Protein AF-0000000068716084 (afdb_homodimer)

Solvent-accessible surface area (backbone atoms only — not comparable to full-atom values): 15703 Å² total; per-residue (Å²): 110,52,43,34,42,38,34,35,42,64,85,74,59,53,71,69,56,51,53,50,41,54,49,29,45,49,53,24,40,34,73,44,68,64,43,60,88,55,65,41,40,39,34,55,42,69,41,61,80,87,70,72,86,77,72,52,48,76,96,51,62,88,92,52,67,42,63,92,68,44,30,42,38,42,34,36,26,58,72,85,74,51,72,66,36,51,53,49,29,54,51,43,30,38,53,50,39,35,72,79,42,91,51,52,61,74,20,59,45,75,50,79,44,70,36,62,54,67,34,34,22,75,21,58,24,34,40,78,65,47,81,76,81,74,80,68,75,84,119,111,51,42,36,40,39,36,35,42,65,86,74,60,54,71,70,56,51,53,50,41,53,50,30,46,49,53,24,40,33,73,45,68,64,44,60,89,78,66,74,44,76,45,84,41,72,38,59,85,88,29,61,46,62,46,53,48,61,93,49,62,88,92,50,66,42,60,93,68,44,30,41,38,42,34,35,26,57,72,87,75,51,67,65,36,45,38,49,29,37,33,43,30,31,53,50,40,35,73,79,44,88,50,51,37,53,20,40,29,37,38,48,45,69,43,64,55,74,78,39,60,93,50,95,86,40,49,82,63,44,81,73,81,71,78,69,73,84,116

Structure (mmCIF, N/CA/C/O backbone):
data_AF-0000000068716084-model_v1
#
loop_
_entity.id
_entity.type
_entity.pdbx_description
1 polymer 'Tautomerase family protein'
#
loop_
_atom_site.group_PDB
_atom_site.id
_atom_site.type_symbol
_atom_site.label_atom_id
_atom_site.label_alt_id
_atom_site.label_comp_id
_atom_site.label_asym_id
_atom_site.label_entity_id
_atom_site.label_seq_id
_atom_site.pdbx_PDB_ins_code
_atom_site.Cartn_x
_atom_site.Cartn_y
_atom_site.Cartn_z
_atom_site.occupancy
_atom_site.B_iso_or_equiv
_atom_site.auth_seq_id
_atom_site.auth_comp_id
_atom_site.auth_asym_id
_atom_site.auth_atom_id
_atom_site.pdbx_PDB_model_num
ATOM 1 N N . MET A 1 1 ? -6.117 2.684 -10.008 1 85 1 MET A N 1
ATOM 2 C CA . MET A 1 1 ? -5.023 3.16 -9.172 1 85 1 MET A CA 1
ATOM 3 C C . MET A 1 1 ? -4.543 2.064 -8.227 1 85 1 MET A C 1
ATOM 5 O O . MET A 1 1 ? -4.695 2.176 -7.008 1 85 1 MET A O 1
ATOM 9 N N . PRO A 1 2 ? -4.102 1.026 -8.859 1 96.69 2 PRO A N 1
ATOM 10 C CA . PRO A 1 2 ? -3.688 -0.01 -7.91 1 96.69 2 PRO A CA 1
ATOM 11 C C . PRO A 1 2 ? -2.244 0.164 -7.441 1 96.69 2 PRO A C 1
ATOM 13 O O . PRO A 1 2 ? -1.381 0.569 -8.227 1 96.69 2 PRO A O 1
ATOM 16 N N . PHE A 1 3 ? -1.967 0.049 -6.219 1 98.19 3 PHE A N 1
ATOM 17 C CA . PHE A 1 3 ? -0.655 -0.196 -5.629 1 98.19 3 PHE A CA 1
ATOM 18 C C . PHE A 1 3 ? -0.512 -1.655 -5.215 1 98.19 3 PHE A C 1
ATOM 20 O O . PHE A 1 3 ? -1.279 -2.148 -4.383 1 98.19 3 PHE A O 1
ATOM 27 N N . VAL A 1 4 ? 0.501 -2.346 -5.777 1 98.69 4 VAL A N 1
ATOM 28 C CA . VAL A 1 4 ? 0.604 -3.789 -5.578 1 98.69 4 VAL A CA 1
ATOM 29 C C . VAL A 1 4 ? 1.84 -4.109 -4.742 1 98.69 4 VAL A C 1
ATOM 31 O O . VAL A 1 4 ? 2.949 -3.686 -5.074 1 98.69 4 VAL A O 1
ATOM 34 N N . LYS A 1 5 ? 1.658 -4.773 -3.68 1 98.5 5 LYS A N 1
ATOM 35 C CA . LYS A 1 5 ? 2.754 -5.383 -2.928 1 98.5 5 LYS A CA 1
ATOM 36 C C . LYS A 1 5 ? 2.807 -6.891 -3.156 1 98.5 5 LYS A C 1
ATOM 38 O O . LYS A 1 5 ? 1.797 -7.582 -3.008 1 98.5 5 LYS A O 1
ATOM 43 N N . ILE A 1 6 ? 3.949 -7.383 -3.545 1 97.88 6 ILE A N 1
ATOM 44 C CA . ILE A 1 6 ? 4.148 -8.797 -3.826 1 97.88 6 ILE A CA 1
ATOM 45 C C . ILE A 1 6 ? 5.145 -9.391 -2.828 1 97.88 6 ILE A C 1
ATOM 47 O O . ILE A 1 6 ? 6.328 -9.039 -2.844 1 97.88 6 ILE A O 1
ATOM 51 N N . TYR A 1 7 ? 4.66 -10.266 -1.993 1 97.19 7 TYR A N 1
ATOM 52 C CA . TYR A 1 7 ? 5.492 -10.977 -1.028 1 97.19 7 TYR A CA 1
ATOM 53 C C . TYR A 1 7 ? 5.895 -12.344 -1.56 1 97.19 7 TYR A C 1
ATOM 55 O O . TYR A 1 7 ? 5.043 -13.125 -1.984 1 97.19 7 TYR A O 1
ATOM 63 N N . TYR A 1 8 ? 7.184 -12.617 -1.535 1 95.12 8 TYR A N 1
ATOM 64 C CA . TYR A 1 8 ? 7.695 -13.852 -2.119 1 95.12 8 TYR A CA 1
ATOM 65 C C . TYR A 1 8 ? 8.852 -14.406 -1.299 1 95.12 8 TYR A C 1
ATOM 67 O O . TYR A 1 8 ? 9.523 -13.664 -0.579 1 95.12 8 TYR A O 1
ATOM 75 N N . SER A 1 9 ? 9.078 -15.695 -1.466 1 92.19 9 SER A N 1
ATOM 76 C CA . SER A 1 9 ? 10.18 -16.328 -0.745 1 92.19 9 SER A CA 1
ATOM 77 C C . SER A 1 9 ? 11.523 -15.992 -1.38 1 92.19 9 SER A C 1
ATOM 79 O O . SER A 1 9 ? 11.688 -16.109 -2.596 1 92.19 9 SER A O 1
ATOM 81 N N . GLU A 1 10 ? 12.547 -15.43 -0.638 1 88 10 GLU A N 1
ATOM 82 C CA . GLU A 1 10 ? 13.844 -14.945 -1.093 1 88 10 GLU A CA 1
ATOM 83 C C . GLU A 1 10 ? 14.578 -16 -1.909 1 88 10 GLU A C 1
ATOM 85 O O . GLU A 1 10 ? 15.328 -15.672 -2.83 1 88 10 GLU A O 1
ATOM 90 N N . ASN A 1 11 ? 14.328 -17.25 -1.795 1 80.12 11 ASN A N 1
ATOM 91 C CA . ASN A 1 11 ? 15.188 -18.25 -2.42 1 80.12 11 ASN A CA 1
ATOM 92 C C . ASN A 1 11 ? 14.422 -19.094 -3.439 1 80.12 11 ASN A C 1
ATOM 94 O O . ASN A 1 11 ? 14.992 -20 -4.059 1 80.12 11 ASN A O 1
ATOM 98 N N . THR A 1 12 ? 13.297 -18.656 -3.707 1 78.56 12 THR A N 1
ATOM 99 C CA . THR A 1 12 ? 12.523 -19.562 -4.547 1 78.56 12 THR A CA 1
ATOM 100 C C . THR A 1 12 ? 12.375 -19 -5.957 1 78.56 12 THR A C 1
ATOM 102 O O . THR A 1 12 ? 12.336 -19.75 -6.934 1 78.56 12 THR A O 1
ATOM 105 N N . LEU A 1 13 ? 12.375 -17.688 -6.09 1 82.88 13 LEU A N 1
ATOM 106 C CA . LEU A 1 13 ? 12.148 -17.094 -7.402 1 82.88 13 LEU A CA 1
ATOM 107 C C . LEU A 1 13 ? 13.352 -16.266 -7.836 1 82.88 13 LEU A C 1
ATOM 109 O O . LEU A 1 13 ? 13.945 -15.547 -7.023 1 82.88 13 LEU A O 1
ATOM 113 N N . ASN A 1 14 ? 13.711 -16.484 -9.125 1 86.69 14 ASN A N 1
ATOM 114 C CA . ASN A 1 14 ? 14.781 -15.641 -9.648 1 86.69 14 ASN A CA 1
ATOM 115 C C . ASN A 1 14 ? 14.25 -14.312 -10.172 1 86.69 14 ASN A C 1
ATOM 117 O O . ASN A 1 14 ? 13.039 -14.102 -10.219 1 86.69 14 ASN A O 1
ATOM 121 N N . GLU A 1 15 ? 15.164 -13.461 -10.602 1 89.31 15 GLU A N 1
ATOM 122 C CA . GLU A 1 15 ? 14.812 -12.102 -10.992 1 89.31 15 GLU A CA 1
ATOM 123 C C . GLU A 1 15 ? 13.891 -12.102 -12.211 1 89.31 15 GLU A C 1
ATOM 125 O O . GLU A 1 15 ? 12.953 -11.305 -12.289 1 89.31 15 GLU A O 1
ATOM 130 N N . GLU A 1 16 ? 14.203 -12.969 -13.164 1 90.38 16 GLU A N 1
ATOM 131 C CA . GLU A 1 16 ? 13.383 -13.047 -14.375 1 90.38 16 GLU A CA 1
ATOM 132 C C . GLU A 1 16 ? 11.953 -13.484 -14.047 1 90.38 16 GLU A C 1
ATOM 134 O O . GLU A 1 16 ? 10.992 -12.938 -14.586 1 90.38 16 GLU A O 1
ATOM 139 N N . GLU A 1 17 ? 11.844 -14.422 -13.18 1 90.25 17 GLU A N 1
ATOM 140 C CA . GLU A 1 17 ? 10.531 -14.914 -12.766 1 90.25 17 GLU A CA 1
ATOM 141 C C . GLU A 1 17 ? 9.734 -13.828 -12.039 1 90.25 17 GLU A C 1
ATOM 143 O O . GLU A 1 17 ? 8.531 -13.695 -12.242 1 90.25 17 GLU A O 1
ATOM 148 N N . LEU A 1 18 ? 10.414 -13.055 -11.219 1 92.12 18 LEU A N 1
ATOM 149 C CA . LEU A 1 18 ? 9.766 -11.961 -10.492 1 92.12 18 LEU A CA 1
ATOM 150 C C . LEU A 1 18 ? 9.25 -10.898 -11.461 1 92.12 18 LEU A C 1
ATOM 152 O O . LEU A 1 18 ? 8.125 -10.422 -11.312 1 92.12 18 LEU A O 1
ATOM 156 N N . GLU A 1 19 ? 10.07 -10.578 -12.398 1 93.12 19 GLU A N 1
ATOM 157 C CA . GLU A 1 19 ? 9.672 -9.602 -13.406 1 93.12 19 GLU A CA 1
ATOM 158 C C . GLU A 1 19 ? 8.438 -10.062 -14.172 1 93.12 19 GLU A C 1
ATOM 160 O O . GLU A 1 19 ? 7.5 -9.289 -14.383 1 93.12 19 GLU A O 1
ATOM 165 N N . LYS A 1 20 ? 8.477 -11.297 -14.578 1 95.06 20 LYS A N 1
ATOM 166 C CA . LYS A 1 20 ? 7.352 -11.867 -15.32 1 95.06 20 LYS A CA 1
ATOM 167 C C . LYS A 1 20 ? 6.094 -11.914 -14.461 1 95.06 20 LYS A C 1
ATOM 169 O O . LYS A 1 20 ? 4.988 -11.695 -14.953 1 95.06 20 LYS A O 1
ATOM 174 N N . MET A 1 21 ? 6.234 -12.211 -13.188 1 95.19 21 MET A N 1
ATOM 175 C CA . MET A 1 21 ? 5.105 -12.211 -12.266 1 95.19 21 MET A CA 1
ATOM 176 C C . MET A 1 21 ? 4.465 -10.828 -12.195 1 95.19 21 MET A C 1
ATOM 178 O O . MET A 1 21 ? 3.24 -10.703 -12.289 1 95.19 21 MET A O 1
ATOM 182 N N . GLY A 1 22 ? 5.301 -9.805 -12.039 1 96.94 22 GLY A N 1
ATOM 183 C CA . GLY A 1 22 ? 4.785 -8.445 -12.055 1 96.94 22 GLY A CA 1
ATOM 184 C C . GLY A 1 22 ? 4.027 -8.109 -13.32 1 96.94 22 GLY A C 1
ATOM 185 O O . GLY A 1 22 ? 2.973 -7.477 -13.273 1 96.94 22 GLY A O 1
ATOM 186 N N . GLU A 1 23 ? 4.539 -8.547 -14.438 1 97.44 23 GLU A N 1
ATOM 187 C CA . GLU A 1 23 ? 3.896 -8.32 -15.734 1 97.44 23 GLU A CA 1
ATOM 188 C C . GLU A 1 23 ? 2.535 -9.008 -15.797 1 97.44 23 GLU A C 1
ATOM 190 O O . GLU A 1 23 ? 1.563 -8.43 -16.281 1 97.44 23 GLU A O 1
ATOM 195 N N . CYS A 1 24 ? 2.492 -10.234 -15.312 1 97.88 24 CYS A N 1
ATOM 196 C CA . CYS A 1 24 ? 1.252 -11 -15.32 1 97.88 24 CYS A CA 1
ATOM 197 C C . CYS A 1 24 ? 0.177 -10.305 -14.492 1 97.88 24 CYS A C 1
ATOM 199 O O . CYS A 1 24 ? -0.97 -10.188 -14.93 1 97.88 24 CYS A O 1
ATOM 201 N N . ILE A 1 25 ? 0.572 -9.867 -13.352 1 98.44 25 ILE A N 1
ATOM 202 C CA . ILE A 1 25 ? -0.363 -9.172 -12.469 1 98.44 25 ILE A CA 1
ATOM 203 C C . ILE A 1 25 ? -0.845 -7.887 -13.141 1 98.44 25 ILE A C 1
ATOM 205 O O . ILE A 1 25 ? -2.047 -7.609 -13.172 1 98.44 25 ILE A O 1
ATOM 209 N N . HIS A 1 26 ? 0.046 -7.16 -13.734 1 98.56 26 HIS A N 1
ATOM 210 C CA . HIS A 1 26 ? -0.297 -5.887 -14.359 1 98.56 26 HIS A CA 1
ATOM 211 C C . HIS A 1 26 ? -1.22 -6.086 -15.555 1 98.56 26 HIS A C 1
ATOM 213 O O . HIS A 1 26 ? -2.221 -5.383 -15.695 1 98.56 26 HIS A O 1
ATOM 219 N N . LEU A 1 27 ? -0.908 -6.988 -16.391 1 98.38 27 LEU A N 1
ATOM 220 C CA . LEU A 1 27 ? -1.745 -7.285 -17.547 1 98.38 27 LEU A CA 1
ATOM 221 C C . LEU A 1 27 ? -3.154 -7.676 -17.109 1 98.38 27 LEU A C 1
ATOM 223 O O . LEU A 1 27 ? -4.137 -7.289 -17.75 1 98.38 27 LEU A O 1
ATOM 227 N N . SER A 1 28 ? -3.246 -8.484 -16.062 1 98.75 28 SER A N 1
ATOM 228 C CA . SER A 1 28 ? -4.551 -8.883 -15.539 1 98.75 28 SER A CA 1
ATOM 229 C C . SER A 1 28 ? -5.344 -7.676 -15.055 1 98.75 28 SER A C 1
ATOM 231 O O . SER A 1 28 ? -6.559 -7.598 -15.266 1 98.75 28 SER A O 1
ATOM 233 N N . LEU A 1 29 ? -4.66 -6.715 -14.375 1 98.75 29 LEU A N 1
ATOM 234 C CA . LEU A 1 29 ? -5.309 -5.492 -13.906 1 98.75 29 LEU A CA 1
ATOM 235 C C . LEU A 1 29 ? -5.812 -4.66 -15.086 1 98.75 29 LEU A C 1
ATOM 237 O O . LEU A 1 29 ? -6.918 -4.117 -15.039 1 98.75 29 LEU A O 1
ATOM 241 N N . ILE A 1 30 ? -5.031 -4.531 -16.125 1 98.62 30 ILE A N 1
ATOM 242 C CA . ILE A 1 30 ? -5.453 -3.811 -17.328 1 98.62 30 ILE A CA 1
ATOM 243 C C . ILE A 1 30 ? -6.703 -4.461 -17.906 1 98.62 30 ILE A C 1
ATOM 245 O O . ILE A 1 30 ? -7.688 -3.775 -18.203 1 98.62 30 ILE A O 1
ATOM 249 N N . GLU A 1 31 ? -6.703 -5.707 -18 1 98.5 31 GLU A N 1
ATOM 250 C CA . GLU A 1 31 ? -7.746 -6.453 -18.703 1 98.5 31 GLU A CA 1
ATOM 251 C C . GLU A 1 31 ? -9.047 -6.469 -17.906 1 98.5 31 GLU A C 1
ATOM 253 O O . GLU A 1 31 ? -10.133 -6.355 -18.484 1 98.5 31 GLU A O 1
ATOM 258 N N . HIS A 1 32 ? -8.992 -6.555 -16.562 1 98.56 32 HIS A N 1
ATOM 259 C CA . HIS A 1 32 ? -10.203 -6.867 -15.812 1 98.56 32 HIS A CA 1
ATOM 260 C C . HIS A 1 32 ? -10.602 -5.707 -14.906 1 98.56 32 HIS A C 1
ATOM 262 O O . HIS A 1 32 ? -11.75 -5.621 -14.469 1 98.56 32 HIS A O 1
ATOM 268 N N . PHE A 1 33 ? -9.648 -4.906 -14.547 1 98 33 PHE A N 1
ATOM 269 C CA . PHE A 1 33 ? -9.977 -3.715 -13.773 1 98 33 PHE A CA 1
ATOM 270 C C . PHE A 1 33 ? -9.938 -2.471 -14.648 1 98 33 PHE A C 1
ATOM 272 O O . PHE A 1 33 ? -10.25 -1.37 -14.188 1 98 33 PHE A O 1
ATOM 279 N N . ASN A 1 34 ? -9.484 -2.58 -15.906 1 97.25 34 ASN A N 1
ATOM 280 C CA . ASN A 1 34 ? -9.5 -1.526 -16.922 1 97.25 34 ASN A CA 1
ATOM 281 C C . ASN A 1 34 ? -8.664 -0.326 -16.484 1 97.25 34 ASN A C 1
ATOM 283 O O . ASN A 1 34 ? -9.094 0.82 -16.641 1 97.25 34 ASN A O 1
ATOM 287 N N . ILE A 1 35 ? -7.547 -0.57 -15.977 1 97.19 35 ILE A N 1
ATOM 288 C CA . ILE A 1 35 ? -6.645 0.526 -15.633 1 97.19 35 ILE A CA 1
ATOM 289 C C . ILE A 1 35 ? -5.793 0.887 -16.844 1 97.19 35 ILE A C 1
ATOM 291 O O . ILE A 1 35 ? -5.594 0.06 -17.734 1 97.19 35 ILE A O 1
ATOM 295 N N . PRO A 1 36 ? -5.301 2.158 -16.875 1 96.56 36 PRO A N 1
ATOM 296 C CA . PRO A 1 36 ? -4.344 2.49 -17.938 1 96.56 36 PRO A CA 1
ATOM 297 C C . PRO A 1 36 ? -3.074 1.646 -17.875 1 96.56 36 PRO A C 1
ATOM 299 O O . PRO A 1 36 ? -2.656 1.236 -16.781 1 96.56 36 PRO A O 1
ATOM 302 N N . GLU A 1 37 ? -2.41 1.452 -19 1 97.06 37 GLU A N 1
ATOM 303 C CA . GLU A 1 37 ? -1.194 0.648 -19.078 1 97.06 37 GLU A CA 1
ATOM 304 C C . GLU A 1 37 ? -0.079 1.249 -18.234 1 97.06 37 GLU A C 1
ATOM 306 O O . GLU A 1 37 ? 0.75 0.521 -17.672 1 97.06 37 GLU A O 1
ATOM 311 N N . ASN A 1 38 ? -0.116 2.559 -18.094 1 96.56 38 ASN A N 1
ATOM 312 C CA . ASN A 1 38 ? 0.986 3.213 -17.406 1 96.56 38 ASN A CA 1
ATOM 313 C C . ASN A 1 38 ? 0.681 3.391 -15.914 1 96.56 38 ASN A C 1
ATOM 315 O O . ASN A 1 38 ? 1.503 3.926 -15.172 1 96.56 38 ASN A O 1
ATOM 319 N N . ASP A 1 39 ? -0.493 3.023 -15.516 1 96.75 39 ASP A N 1
ATOM 320 C CA . ASP A 1 39 ? -0.797 2.988 -14.086 1 96.75 39 ASP A CA 1
ATOM 321 C C . ASP A 1 39 ? -0.121 1.798 -13.414 1 96.75 39 ASP A C 1
ATOM 323 O O . ASP A 1 39 ? -0.758 0.771 -13.172 1 96.75 39 ASP A O 1
ATOM 327 N N . TYR A 1 40 ? 1.18 1.99 -13.172 1 96.19 40 TYR A N 1
ATOM 328 C CA . TYR A 1 40 ? 2.031 0.883 -12.758 1 96.19 40 TYR A CA 1
ATOM 329 C C . TYR A 1 40 ? 2.795 1.231 -11.484 1 96.19 40 TYR A C 1
ATOM 331 O O . TYR A 1 40 ? 3.689 2.082 -11.508 1 96.19 40 TYR A O 1
ATOM 339 N N . PHE A 1 41 ? 2.459 0.637 -10.336 1 97.94 41 PHE A N 1
ATOM 340 C CA . PHE A 1 41 ? 3.133 0.713 -9.039 1 97.94 41 PHE A CA 1
ATOM 341 C C . PHE A 1 41 ? 3.16 -0.652 -8.367 1 97.94 41 PHE A C 1
ATOM 343 O O . PHE A 1 41 ? 2.125 -1.151 -7.922 1 97.94 41 PHE A O 1
ATOM 350 N N . GLN A 1 42 ? 4.383 -1.263 -8.242 1 98.25 42 GLN A N 1
ATOM 351 C CA . GLN A 1 42 ? 4.523 -2.588 -7.648 1 98.25 42 GLN A CA 1
ATOM 352 C C . GLN A 1 42 ? 5.766 -2.666 -6.766 1 98.25 42 GLN A C 1
ATOM 354 O O . GLN A 1 42 ? 6.852 -2.252 -7.172 1 98.25 42 GLN A O 1
ATOM 359 N N . MET A 1 43 ? 5.535 -3.137 -5.609 1 97.62 43 MET A N 1
ATOM 360 C CA . MET A 1 43 ? 6.641 -3.373 -4.684 1 97.62 43 MET A CA 1
ATOM 361 C C . MET A 1 43 ? 6.832 -4.863 -4.434 1 97.62 43 MET A C 1
ATOM 363 O O . MET A 1 43 ? 5.867 -5.586 -4.188 1 97.62 43 MET A O 1
ATOM 367 N N . PHE A 1 44 ? 8.094 -5.34 -4.59 1 96.69 44 PHE A N 1
ATOM 368 C CA . PHE A 1 44 ? 8.453 -6.723 -4.309 1 96.69 44 PHE A CA 1
ATOM 369 C C . PHE A 1 44 ? 9.109 -6.84 -2.936 1 96.69 44 PHE A C 1
ATOM 371 O O . PHE A 1 44 ? 10.109 -6.18 -2.662 1 96.69 44 PHE A O 1
ATOM 378 N N . LEU A 1 45 ? 8.578 -7.648 -2.082 1 96.38 45 LEU A N 1
ATOM 379 C CA . LEU A 1 45 ? 9.008 -7.777 -0.694 1 96.38 45 LEU A CA 1
ATOM 380 C C . LEU A 1 45 ? 9.344 -9.227 -0.361 1 96.38 45 LEU A C 1
ATOM 382 O O . LEU A 1 45 ? 8.445 -10.047 -0.16 1 96.38 45 LEU A O 1
ATOM 386 N N . PRO A 1 46 ? 10.648 -9.523 -0.227 1 94.81 46 PRO A N 1
ATOM 387 C CA . PRO A 1 46 ? 11.016 -10.898 0.12 1 94.81 46 PRO A CA 1
ATOM 388 C C . PRO A 1 46 ? 10.758 -11.227 1.589 1 94.81 46 PRO A C 1
ATOM 390 O O . PRO A 1 46 ? 10.859 -10.344 2.447 1 94.81 46 PRO A O 1
ATOM 393 N N . TYR A 1 47 ? 10.367 -12.43 1.796 1 94.75 47 TYR A N 1
ATOM 394 C CA . TYR A 1 47 ? 10.336 -12.945 3.16 1 94.75 47 TYR A CA 1
ATOM 395 C C . TYR A 1 47 ? 11.219 -14.18 3.301 1 94.75 47 TYR A C 1
ATOM 397 O O . TYR A 1 47 ? 11.484 -14.875 2.318 1 94.75 47 TYR A O 1
ATOM 405 N N . GLN A 1 48 ? 11.758 -14.398 4.52 1 92.06 48 GLN A N 1
ATOM 406 C CA . GLN A 1 48 ? 12.641 -15.531 4.777 1 92.06 48 GLN A CA 1
ATOM 407 C C . GLN A 1 48 ? 11.883 -16.844 4.664 1 92.06 48 GLN A C 1
ATOM 409 O O . GLN A 1 48 ? 10.734 -16.953 5.094 1 92.06 48 GLN A O 1
ATOM 414 N N . GLN A 1 49 ? 12.641 -17.734 4.195 1 86.19 49 GLN A N 1
ATOM 415 C CA . GLN A 1 49 ? 12.062 -19.078 4.102 1 86.19 49 GLN A CA 1
ATOM 416 C C . GLN A 1 49 ? 11.539 -19.547 5.457 1 86.19 49 GLN A C 1
ATOM 418 O O . GLN A 1 49 ? 12.18 -19.312 6.488 1 86.19 49 GLN A O 1
ATOM 423 N N . ASN A 1 50 ? 10.367 -20.188 5.605 1 85.62 50 ASN A N 1
ATOM 424 C CA . ASN A 1 50 ? 9.734 -20.75 6.789 1 85.62 50 ASN A CA 1
ATOM 425 C C . ASN A 1 50 ? 9.211 -19.672 7.723 1 85.62 50 ASN A C 1
ATOM 427 O O . ASN A 1 50 ? 8.969 -19.922 8.906 1 85.62 50 ASN A O 1
ATOM 431 N N . LYS A 1 51 ? 9.305 -18.453 7.207 1 91.75 51 LYS A N 1
ATOM 432 C CA . LYS A 1 51 ? 8.742 -17.391 8.031 1 91.75 51 LYS A CA 1
ATOM 433 C C . LYS A 1 51 ? 7.348 -17 7.555 1 91.75 51 LYS A C 1
ATOM 435 O O . LYS A 1 51 ? 6.805 -15.977 7.977 1 91.75 51 LYS A O 1
ATOM 440 N N . PHE A 1 52 ? 6.832 -17.672 6.664 1 93.69 52 PHE A N 1
ATOM 441 C CA . PHE A 1 52 ? 5.422 -17.656 6.281 1 93.69 52 PHE A CA 1
ATOM 442 C C . PHE A 1 52 ? 4.758 -18.984 6.621 1 93.69 52 PHE A C 1
ATOM 444 O O . PHE A 1 52 ? 5.043 -20 5.996 1 93.69 52 PHE A O 1
ATOM 451 N N . LEU A 1 53 ? 3.867 -18.922 7.617 1 95.69 53 LEU A N 1
ATOM 452 C CA . LEU A 1 53 ? 3.238 -20.141 8.125 1 95.69 53 LEU A CA 1
ATOM 453 C C . LEU A 1 53 ? 1.785 -20.219 7.672 1 95.69 53 LEU A C 1
ATOM 455 O O . LEU A 1 53 ? 1.073 -19.219 7.648 1 95.69 53 LEU A O 1
ATOM 459 N N . TYR A 1 54 ? 1.356 -21.359 7.246 1 96.12 54 TYR A N 1
ATOM 460 C CA . TYR A 1 54 ? 0.02 -21.594 6.707 1 96.12 54 TYR A CA 1
ATOM 461 C C . TYR A 1 54 ? -0.367 -23.062 6.801 1 96.12 54 TYR A C 1
ATOM 463 O O . TYR A 1 54 ? 0.5 -23.938 6.898 1 96.12 54 TYR A O 1
ATOM 471 N N . ASN A 1 55 ? -1.704 -23.312 6.898 1 96 55 ASN A N 1
ATOM 472 C CA . ASN A 1 55 ? -2.211 -24.672 6.672 1 96 55 ASN A CA 1
ATOM 473 C C . ASN A 1 55 ? -2.168 -25.047 5.191 1 96 55 ASN A C 1
ATOM 475 O O . ASN A 1 55 ? -2.738 -24.344 4.355 1 96 55 ASN A O 1
ATOM 479 N N . PRO A 1 56 ? -1.519 -26.078 4.805 1 96.19 56 PRO A N 1
ATOM 480 C CA . PRO A 1 56 ? -1.299 -26.375 3.389 1 96.19 56 PRO A CA 1
ATOM 481 C C . PRO A 1 56 ? -2.578 -26.797 2.668 1 96.19 56 PRO A C 1
ATOM 483 O O . PRO A 1 56 ? -2.604 -26.859 1.437 1 96.19 56 PRO A O 1
ATOM 486 N N . TYR A 1 57 ? -3.689 -26.891 3.42 1 96.44 57 TYR A N 1
ATOM 487 C CA . TYR A 1 57 ? -4.867 -27.484 2.785 1 96.44 57 TYR A CA 1
ATOM 488 C C . TYR A 1 57 ? -6.074 -26.547 2.922 1 96.44 57 TYR A C 1
ATOM 490 O O . TYR A 1 57 ? -7.098 -26.766 2.268 1 96.44 57 TYR A O 1
ATOM 498 N N . TYR A 1 58 ? -6.043 -25.688 3.812 1 97.31 58 TYR A N 1
ATOM 499 C CA . TYR A 1 58 ? -7.195 -24.875 4.172 1 97.31 58 TYR A CA 1
ATOM 500 C C . TYR A 1 58 ? -7.82 -24.234 2.938 1 97.31 58 TYR A C 1
ATOM 502 O O . TYR A 1 58 ? -7.137 -23.547 2.17 1 97.31 58 TYR A O 1
ATOM 510 N N . LEU A 1 59 ? -9.172 -24.422 2.59 1 96.94 59 LEU A N 1
ATOM 511 C CA . LEU A 1 59 ? -10.062 -23.859 1.582 1 96.94 59 LEU A CA 1
ATOM 512 C C . LEU A 1 59 ? -9.602 -24.234 0.178 1 96.94 59 LEU A C 1
ATOM 514 O O . LEU A 1 59 ? -9.938 -23.562 -0.795 1 96.94 59 LEU A O 1
ATOM 518 N N . LEU A 1 60 ? -8.781 -25.266 0.015 1 96.62 60 LEU A N 1
ATOM 519 C CA . LEU A 1 60 ? -8.406 -25.797 -1.29 1 96.62 60 LEU A CA 1
ATOM 520 C C . LEU A 1 60 ? -9.312 -26.953 -1.682 1 96.62 60 LEU A C 1
ATOM 522 O O . LEU A 1 60 ? -9.938 -27.578 -0.821 1 96.62 60 LEU A O 1
ATOM 526 N N . GLU A 1 61 ? -9.383 -27.078 -2.953 1 93.81 61 GLU A N 1
ATOM 527 C CA . GLU A 1 61 ? -10.102 -28.25 -3.447 1 93.81 61 GLU A CA 1
ATOM 528 C C . GLU A 1 61 ? -9.43 -29.547 -2.986 1 93.81 61 GLU A C 1
ATOM 530 O O . GLU A 1 61 ? -8.234 -29.562 -2.682 1 93.81 61 GLU A O 1
ATOM 535 N N . ARG A 1 62 ? -10.227 -30.516 -3.023 1 92.06 62 ARG A N 1
ATOM 536 C CA . ARG A 1 62 ? -9.719 -31.828 -2.617 1 92.06 62 ARG A CA 1
ATOM 537 C C . ARG A 1 62 ? -8.531 -32.25 -3.475 1 92.06 62 ARG A C 1
ATOM 539 O O . ARG A 1 62 ? -8.562 -32.094 -4.699 1 92.06 62 ARG A O 1
ATOM 546 N N . GLY A 1 63 ? -7.453 -32.719 -2.791 1 92.31 63 GLY A N 1
ATOM 547 C CA . GLY A 1 63 ? -6.285 -33.219 -3.486 1 92.31 63 GLY A CA 1
ATOM 548 C C . GLY A 1 63 ? -5.234 -32.156 -3.748 1 92.31 63 GLY A C 1
ATOM 549 O O . GLY A 1 63 ? -4.117 -32.469 -4.168 1 92.31 63 GLY A O 1
ATOM 550 N N . GLU A 1 64 ? -5.574 -30.953 -3.543 1 94.06 64 GLU A N 1
ATOM 551 C CA . GLU A 1 64 ? -4.613 -29.875 -3.748 1 94.06 64 GLU A CA 1
ATOM 552 C C . GLU A 1 64 ? -3.842 -29.562 -2.469 1 94.06 64 GLU A C 1
ATOM 554 O O . GLU A 1 64 ? -4.344 -29.797 -1.365 1 94.06 64 GLU A O 1
ATOM 559 N N . LYS A 1 65 ? -2.568 -29.125 -2.705 1 96.88 65 LYS A N 1
ATOM 560 C CA . LYS A 1 65 ? -1.692 -28.797 -1.582 1 96.88 65 LYS A CA 1
ATOM 561 C C . LYS A 1 65 ? -0.789 -27.609 -1.911 1 96.88 65 LYS A C 1
ATOM 563 O O . LYS A 1 65 ? -0.192 -27.562 -2.988 1 96.88 65 LYS A O 1
ATOM 568 N N . ARG A 1 66 ? -0.692 -26.703 -0.958 1 96.44 66 ARG A N 1
ATOM 569 C CA . ARG A 1 66 ? 0.253 -25.594 -1.102 1 96.44 66 ARG A CA 1
ATOM 570 C C . ARG A 1 66 ? 1.687 -26.078 -0.888 1 96.44 66 ARG A C 1
ATOM 572 O O . ARG A 1 66 ? 1.93 -27 -0.106 1 96.44 66 ARG A O 1
ATOM 579 N N . THR A 1 67 ? 2.537 -25.469 -1.548 1 92.75 67 THR A N 1
ATOM 580 C CA . THR A 1 67 ? 3.961 -25.766 -1.404 1 92.75 67 THR A CA 1
ATOM 581 C C . THR A 1 67 ? 4.68 -24.609 -0.703 1 92.75 67 THR A C 1
ATOM 583 O O . THR A 1 67 ? 4.043 -23.656 -0.239 1 92.75 67 THR A O 1
ATOM 586 N N . GLU A 1 68 ? 6.02 -24.688 -0.626 1 90.25 68 GLU A N 1
ATOM 587 C CA . GLU A 1 68 ? 6.836 -23.672 0.025 1 90.25 68 GLU A CA 1
ATOM 588 C C . GLU A 1 68 ? 6.977 -22.438 -0.854 1 90.25 68 GLU A C 1
ATOM 590 O O . GLU A 1 68 ? 7.586 -21.438 -0.449 1 90.25 68 GLU A O 1
ATOM 595 N N . ASN A 1 69 ? 6.363 -22.375 -2.002 1 89.31 69 ASN A N 1
ATOM 596 C CA . ASN A 1 69 ? 6.504 -21.281 -2.953 1 89.31 69 ASN A CA 1
ATOM 597 C C . ASN A 1 69 ? 5.336 -20.312 -2.855 1 89.31 69 ASN A C 1
ATOM 599 O O . ASN A 1 69 ? 4.918 -19.734 -3.863 1 89.31 69 ASN A O 1
ATOM 603 N N . MET A 1 70 ? 4.855 -20.141 -1.649 1 94.25 70 MET A N 1
ATOM 604 C CA . MET A 1 70 ? 3.703 -19.281 -1.438 1 94.25 70 MET A CA 1
ATOM 605 C C . MET A 1 70 ? 4.016 -17.844 -1.857 1 94.25 70 MET A C 1
ATOM 607 O O . MET A 1 70 ? 5.074 -17.312 -1.516 1 94.25 70 MET A O 1
ATOM 611 N N . ILE A 1 71 ? 3.066 -17.25 -2.637 1 96 71 ILE A N 1
ATOM 612 C CA . ILE A 1 71 ? 3.084 -15.844 -3.035 1 96 71 ILE A CA 1
ATOM 613 C C . ILE A 1 71 ? 1.852 -15.141 -2.479 1 96 71 ILE A C 1
ATOM 615 O O . ILE A 1 71 ? 0.729 -15.625 -2.617 1 96 71 ILE A O 1
ATOM 619 N N . TYR A 1 72 ? 2.084 -14.078 -1.792 1 98 72 TYR A N 1
ATOM 620 C CA . TYR A 1 72 ? 0.981 -13.242 -1.342 1 98 72 TYR A CA 1
ATOM 621 C C . TYR A 1 72 ? 0.961 -11.914 -2.096 1 98 72 TYR A C 1
ATOM 623 O O . TYR A 1 72 ? 1.954 -11.188 -2.107 1 98 72 TYR A O 1
ATOM 631 N N . VAL A 1 73 ? -0.133 -11.633 -2.777 1 98.5 73 VAL A N 1
ATOM 632 C CA . VAL A 1 73 ? -0.339 -10.406 -3.537 1 98.5 73 VAL A CA 1
ATOM 633 C C . VAL A 1 73 ? -1.389 -9.539 -2.842 1 98.5 73 VAL A C 1
ATOM 635 O O . VAL A 1 73 ? -2.561 -9.914 -2.77 1 98.5 73 VAL A O 1
ATOM 638 N N . SER A 1 74 ? -0.994 -8.383 -2.354 1 98.75 74 SER A N 1
ATOM 639 C CA . SER A 1 74 ? -1.892 -7.402 -1.759 1 98.75 74 SER A CA 1
ATOM 640 C C . SER A 1 74 ? -2.107 -6.215 -2.691 1 98.75 74 SER A C 1
ATOM 642 O O . SER A 1 74 ? -1.158 -5.504 -3.027 1 98.75 74 SER A O 1
ATOM 644 N N . ILE A 1 75 ? -3.303 -5.965 -3.082 1 98.69 75 ILE A N 1
ATOM 645 C CA . ILE A 1 75 ? -3.611 -4.891 -4.02 1 98.69 75 ILE A CA 1
ATOM 646 C C . ILE A 1 75 ? -4.453 -3.822 -3.324 1 98.69 75 ILE A C 1
ATOM 648 O O . ILE A 1 75 ? -5.578 -4.09 -2.9 1 98.69 75 ILE A O 1
ATOM 652 N N . THR A 1 76 ? -3.893 -2.625 -3.15 1 98.31 76 THR A N 1
ATOM 653 C CA . THR A 1 76 ? -4.656 -1.453 -2.736 1 98.31 76 THR A CA 1
ATOM 654 C C . THR A 1 76 ? -5.211 -0.713 -3.951 1 98.31 76 THR A C 1
ATOM 656 O O . THR A 1 76 ? -4.473 -0.401 -4.887 1 98.31 76 THR A O 1
ATOM 659 N N . CYS A 1 77 ? -6.492 -0.491 -3.939 1 97.5 77 CYS A N 1
ATOM 660 C CA . CYS A 1 77 ? -7.105 0.123 -5.109 1 97.5 77 CYS A CA 1
ATOM 661 C C . CYS A 1 77 ? -8.375 0.877 -4.727 1 97.5 77 CYS A C 1
ATOM 663 O O . CYS A 1 77 ? -8.797 0.844 -3.57 1 97.5 77 CYS A O 1
ATOM 665 N N . GLY A 1 78 ? -8.867 1.696 -5.703 1 94.62 78 GLY A N 1
ATOM 666 C CA . GLY A 1 78 ? -10.172 2.32 -5.504 1 94.62 78 GLY A CA 1
ATOM 667 C C . GLY A 1 78 ? -11.32 1.332 -5.547 1 94.62 78 GLY A C 1
ATOM 668 O O . GLY A 1 78 ? -11.188 0.245 -6.113 1 94.62 78 GLY A O 1
ATOM 669 N N . PRO A 1 79 ? -12.469 1.76 -4.906 1 94.62 79 PRO A N 1
ATOM 670 C CA . PRO A 1 79 ? -13.648 0.901 -4.988 1 94.62 79 PRO A CA 1
ATOM 671 C C . PRO A 1 79 ? -14.352 0.991 -6.34 1 94.62 79 PRO A C 1
ATOM 673 O O . PRO A 1 79 ? -13.945 1.774 -7.203 1 94.62 79 PRO A O 1
ATOM 676 N N . GLY A 1 80 ? -15.484 0.019 -6.543 1 95.25 80 GLY A N 1
ATOM 677 C CA . GLY A 1 80 ? -16.359 0.192 -7.695 1 95.25 80 GLY A CA 1
ATOM 678 C C . GLY A 1 80 ? -16.359 -1.006 -8.625 1 95.25 80 GLY A C 1
ATOM 679 O O . GLY A 1 80 ? -17.234 -1.138 -9.477 1 95.25 80 GLY A O 1
ATOM 680 N N . ARG A 1 81 ? -15.344 -1.809 -8.57 1 97.44 81 ARG A N 1
ATOM 681 C CA . ARG A 1 81 ? -15.328 -2.998 -9.414 1 97.44 81 ARG A CA 1
ATOM 682 C C . ARG A 1 81 ? -16.406 -3.988 -8.977 1 97.44 81 ARG A C 1
ATOM 684 O O . ARG A 1 81 ? -16.672 -4.137 -7.785 1 97.44 81 ARG A O 1
ATOM 691 N N . THR A 1 82 ? -16.953 -4.703 -9.93 1 98.12 82 THR A N 1
ATOM 692 C CA . THR A 1 82 ? -17.984 -5.703 -9.648 1 98.12 82 THR A CA 1
ATOM 693 C C . THR A 1 82 ? -17.344 -6.977 -9.094 1 98.12 82 THR A C 1
ATOM 695 O O . THR A 1 82 ? -16.141 -7.188 -9.227 1 98.12 82 THR A O 1
ATOM 698 N N . VAL A 1 83 ? -18.172 -7.816 -8.5 1 98.19 83 VAL A N 1
ATOM 699 C CA . VAL A 1 83 ? -17.75 -9.125 -8.016 1 98.19 83 VAL A CA 1
ATOM 700 C C . VAL A 1 83 ? -17.156 -9.93 -9.164 1 98.19 83 VAL A C 1
ATOM 702 O O . VAL A 1 83 ? -16.109 -10.586 -9.008 1 98.19 83 VAL A O 1
ATOM 705 N N . GLN A 1 84 ? -17.797 -9.898 -10.305 1 98.62 84 GLN A N 1
ATOM 706 C CA . GLN A 1 84 ? -17.328 -10.672 -11.445 1 98.62 84 GLN A CA 1
ATOM 707 C C . GLN A 1 84 ? -15.945 -10.188 -11.898 1 98.62 84 GLN A C 1
ATOM 709 O O . GLN A 1 84 ? -15.078 -10.992 -12.234 1 98.62 84 GLN A O 1
ATOM 714 N N . GLN A 1 85 ? -15.727 -8.859 -11.977 1 98.5 85 GLN A N 1
ATOM 715 C CA . GLN A 1 85 ? -14.414 -8.32 -12.328 1 98.5 85 GLN A CA 1
ATOM 716 C C . GLN A 1 85 ? -13.336 -8.828 -11.375 1 98.5 85 GLN A C 1
ATOM 718 O O . GLN A 1 85 ? -12.227 -9.148 -11.805 1 98.5 85 GLN A O 1
ATOM 723 N N . LYS A 1 86 ? -13.648 -8.867 -10.102 1 98.62 86 LYS A N 1
ATOM 724 C CA . LYS A 1 86 ? -12.695 -9.352 -9.102 1 98.62 86 LYS A CA 1
ATOM 725 C C . LYS A 1 86 ? -12.391 -10.836 -9.305 1 98.62 86 LYS A C 1
ATOM 727 O O . LYS A 1 86 ? -11.234 -11.25 -9.273 1 98.62 86 LYS A O 1
ATOM 732 N N . LYS A 1 87 ? -13.406 -11.633 -9.5 1 98.75 87 LYS A N 1
ATOM 733 C CA . LYS A 1 87 ? -13.211 -13.055 -9.789 1 98.75 87 LYS A CA 1
ATOM 734 C C . LYS A 1 87 ? -12.336 -13.25 -11.023 1 98.75 87 LYS A C 1
ATOM 736 O O . LYS A 1 87 ? -11.422 -14.078 -11.016 1 98.75 87 LYS A O 1
ATOM 741 N N . ASP A 1 88 ? -12.633 -12.461 -12.016 1 98.81 88 ASP A N 1
ATOM 742 C CA . ASP A 1 88 ? -11.859 -12.555 -13.25 1 98.81 88 ASP A CA 1
ATOM 743 C C . ASP A 1 88 ? -10.398 -12.172 -13.016 1 98.81 88 ASP A C 1
ATOM 745 O O . ASP A 1 88 ? -9.492 -12.789 -13.586 1 98.81 88 ASP A O 1
ATOM 749 N N . LEU A 1 89 ? -10.203 -11.156 -12.234 1 98.75 89 LEU A N 1
ATOM 750 C CA . LEU A 1 89 ? -8.836 -10.75 -11.898 1 98.75 89 LEU A CA 1
ATOM 751 C C . LEU A 1 89 ? -8.078 -11.891 -11.227 1 98.75 89 LEU A C 1
ATOM 753 O O . LEU A 1 89 ? -6.953 -12.203 -11.617 1 98.75 89 LEU A O 1
ATOM 757 N N . TYR A 1 90 ? -8.68 -12.508 -10.211 1 98.75 90 TYR A N 1
ATOM 758 C CA . TYR A 1 90 ? -8.023 -13.594 -9.484 1 98.75 90 TYR A CA 1
ATOM 759 C C . TYR A 1 90 ? -7.641 -14.727 -10.43 1 98.75 90 TYR A C 1
ATOM 761 O O . TYR A 1 90 ? -6.508 -15.219 -10.391 1 98.75 90 TYR A O 1
ATOM 769 N N . GLN A 1 91 ? -8.578 -15.117 -11.242 1 98.56 91 GLN A N 1
ATOM 770 C CA . GLN A 1 91 ? -8.344 -16.219 -12.18 1 98.56 91 GLN A CA 1
ATOM 771 C C . GLN A 1 91 ? -7.242 -15.867 -13.172 1 98.56 91 GLN A C 1
ATOM 773 O O . GLN A 1 91 ? -6.348 -16.672 -13.422 1 98.56 91 GLN A O 1
ATOM 778 N N . SER A 1 92 ? -7.344 -14.695 -13.734 1 98.62 92 SER A N 1
ATOM 779 C CA . SER A 1 92 ? -6.375 -14.242 -14.727 1 98.62 92 SER A CA 1
ATOM 780 C C . SER A 1 92 ? -4.965 -14.211 -14.148 1 98.62 92 SER A C 1
ATOM 782 O O . SER A 1 92 ? -4.031 -14.75 -14.75 1 98.62 92 SER A O 1
ATOM 784 N N . VAL A 1 93 ? -4.77 -13.609 -12.953 1 98.44 93 VAL A N 1
ATOM 785 C CA . VAL A 1 93 ? -3.465 -13.539 -12.305 1 98.44 93 VAL A CA 1
ATOM 786 C C . VAL A 1 93 ? -2.91 -14.945 -12.094 1 98.44 93 VAL A C 1
ATOM 788 O O . VAL A 1 93 ? -1.766 -15.227 -12.461 1 98.44 93 VAL A O 1
ATOM 791 N N . SER A 1 94 ? -3.713 -15.797 -11.57 1 97.69 94 SER A N 1
ATOM 792 C CA . SER A 1 94 ? -3.289 -17.156 -11.242 1 97.69 94 SER A CA 1
ATOM 793 C C . SER A 1 94 ? -2.879 -17.922 -12.484 1 97.69 94 SER A C 1
ATOM 795 O O . SER A 1 94 ? -1.813 -18.547 -12.516 1 97.69 94 SER A O 1
ATOM 797 N N . LEU A 1 95 ? -3.67 -17.875 -13.516 1 97.25 95 LEU A N 1
ATOM 798 C CA . LEU A 1 95 ? -3.404 -18.625 -14.727 1 97.25 95 LEU A CA 1
ATOM 799 C C . LEU A 1 95 ? -2.172 -18.094 -15.445 1 97.25 95 LEU A C 1
ATOM 801 O O . LEU A 1 95 ? -1.325 -18.859 -15.906 1 97.25 95 LEU A O 1
ATOM 805 N N . LYS A 1 96 ? -2.021 -16.797 -15.539 1 97.5 96 LYS A N 1
ATOM 806 C CA . LYS A 1 96 ? -0.881 -16.203 -16.234 1 97.5 96 LYS A CA 1
ATOM 807 C C . LYS A 1 96 ? 0.427 -16.531 -15.523 1 97.5 96 LYS A C 1
ATOM 809 O O . LYS A 1 96 ? 1.428 -16.859 -16.156 1 97.5 96 LYS A O 1
ATOM 814 N N . ILE A 1 97 ? 0.408 -16.438 -14.18 1 95.56 97 ILE A N 1
ATOM 815 C CA . ILE A 1 97 ? 1.624 -16.703 -13.422 1 95.56 97 ILE A CA 1
ATOM 816 C C . ILE A 1 97 ? 2.031 -18.156 -13.594 1 95.56 97 ILE A C 1
ATOM 818 O O . ILE A 1 97 ? 3.215 -18.469 -13.758 1 95.56 97 ILE A O 1
ATOM 822 N N . THR A 1 98 ? 1.138 -19.078 -13.562 1 92.88 98 THR A N 1
ATOM 823 C CA . THR A 1 98 ? 1.441 -20.516 -13.594 1 92.88 98 THR A CA 1
ATOM 824 C C . THR A 1 98 ? 1.874 -20.938 -14.992 1 92.88 98 THR A C 1
ATOM 826 O O . THR A 1 98 ? 2.494 -21.984 -15.164 1 92.88 98 THR A O 1
ATOM 829 N N . GLU A 1 99 ? 1.547 -20.172 -16 1 92.38 99 GLU A N 1
ATOM 830 C CA . GLU A 1 99 ? 1.941 -20.484 -17.375 1 92.38 99 GLU A CA 1
ATOM 831 C C . GLU A 1 99 ? 3.447 -20.312 -17.562 1 92.38 99 GLU A C 1
ATOM 833 O O . GLU A 1 99 ? 4.059 -21.047 -18.359 1 92.38 99 GLU A O 1
ATOM 838 N N . TYR A 1 100 ? 4.121 -19.516 -16.766 1 86.56 100 TYR A N 1
ATOM 839 C CA . TYR A 1 100 ? 5.527 -19.234 -17.062 1 86.56 100 TYR A CA 1
ATOM 840 C C . TYR A 1 100 ? 6.418 -19.688 -15.906 1 86.56 100 TYR A C 1
ATOM 842 O O . TYR A 1 100 ? 7.641 -19.547 -15.969 1 86.56 100 TYR A O 1
ATOM 850 N N . SER A 1 101 ? 5.828 -20.078 -14.938 1 86.25 101 SER A N 1
ATOM 851 C CA . SER A 1 101 ? 6.617 -20.469 -13.773 1 86.25 101 SER A CA 1
ATOM 852 C C . SER A 1 101 ? 6.117 -21.781 -13.18 1 86.25 101 SER A C 1
ATOM 854 O O . SER A 1 101 ? 5.086 -22.297 -13.602 1 86.25 101 SER A O 1
ATOM 856 N N . ASP A 1 102 ? 6.855 -22.266 -12.203 1 88.12 102 ASP A N 1
ATOM 857 C CA . ASP A 1 102 ? 6.477 -23.516 -11.539 1 88.12 102 ASP A CA 1
ATOM 858 C C . ASP A 1 102 ? 5.562 -23.25 -10.344 1 88.12 102 ASP A C 1
ATOM 860 O O . ASP A 1 102 ? 5.227 -24.156 -9.594 1 88.12 102 ASP A O 1
ATOM 864 N N . VAL A 1 103 ? 5.184 -22.047 -10.203 1 92.38 103 VAL A N 1
ATOM 865 C CA . VAL A 1 103 ? 4.266 -21.703 -9.125 1 92.38 103 VAL A CA 1
ATOM 866 C C . VAL A 1 103 ? 2.9 -22.328 -9.391 1 92.38 103 VAL A C 1
ATOM 868 O O . VAL A 1 103 ? 2.393 -22.281 -10.516 1 92.38 103 VAL A O 1
ATOM 871 N N . LYS A 1 104 ? 2.326 -22.938 -8.398 1 94.31 104 LYS A N 1
ATOM 872 C CA . LYS A 1 104 ? 0.989 -23.516 -8.508 1 94.31 104 LYS A CA 1
ATOM 873 C C . LYS A 1 104 ? -0.086 -22.469 -8.219 1 94.31 104 LYS A C 1
ATOM 875 O O . LYS A 1 104 ? 0.134 -21.547 -7.441 1 94.31 104 LYS A O 1
ATOM 880 N N . THR A 1 105 ? -1.295 -22.703 -8.789 1 96.12 105 THR A N 1
ATOM 881 C CA . THR A 1 105 ? -2.402 -21.797 -8.523 1 96.12 105 THR A CA 1
ATOM 882 C C . THR A 1 105 ? -2.748 -21.781 -7.035 1 96.12 105 THR A C 1
ATOM 884 O O . THR A 1 105 ? -3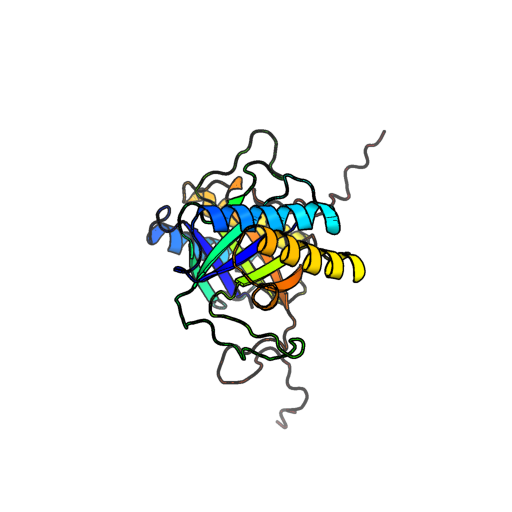.176 -20.766 -6.492 1 96.12 105 THR A O 1
ATOM 887 N N . SER A 1 106 ? -2.51 -22.906 -6.352 1 97.06 106 SER A N 1
ATOM 888 C CA . SER A 1 106 ? -2.799 -23.031 -4.926 1 97.06 106 SER A CA 1
ATOM 889 C C . SER A 1 106 ? -1.852 -22.172 -4.09 1 97.06 106 SER A C 1
ATOM 891 O O . SER A 1 106 ? -2.107 -21.938 -2.908 1 97.06 106 SER A O 1
ATOM 893 N N . ASP A 1 107 ? -0.763 -21.734 -4.684 1 96 107 ASP A N 1
ATOM 894 C CA . ASP A 1 107 ? 0.267 -21 -3.949 1 96 107 ASP A CA 1
ATOM 895 C C . ASP A 1 107 ? 0.097 -19.5 -4.113 1 96 107 ASP A C 1
ATOM 897 O O . ASP A 1 107 ? 0.914 -18.719 -3.621 1 96 107 ASP A O 1
ATOM 901 N N . ILE A 1 108 ? -0.891 -19.047 -4.824 1 97.38 108 ILE A N 1
ATOM 902 C CA . ILE A 1 108 ? -1.107 -17.625 -5.086 1 97.38 108 ILE A CA 1
ATOM 903 C C . ILE A 1 108 ? -2.275 -17.125 -4.242 1 97.38 108 ILE A C 1
ATOM 905 O O . ILE A 1 108 ? -3.428 -17.484 -4.484 1 97.38 108 ILE A O 1
ATOM 909 N N . PHE A 1 109 ? -1.986 -16.359 -3.215 1 98.25 109 PHE A N 1
ATOM 910 C CA . PHE A 1 109 ? -2.936 -15.75 -2.287 1 98.25 109 PHE A CA 1
ATOM 911 C C . PHE A 1 109 ? -3.09 -14.258 -2.564 1 98.25 109 PHE A C 1
ATOM 913 O O . PHE A 1 109 ? -2.119 -13.5 -2.484 1 98.25 109 PHE A O 1
ATOM 920 N N . ILE A 1 110 ? -4.332 -13.797 -2.908 1 98.75 110 ILE A N 1
ATOM 921 C CA . ILE A 1 110 ? -4.547 -12.414 -3.318 1 98.75 110 ILE A CA 1
ATOM 922 C C . ILE A 1 110 ? -5.562 -11.758 -2.387 1 98.75 110 ILE A C 1
ATOM 924 O O . ILE A 1 110 ? -6.574 -12.359 -2.031 1 98.75 110 ILE A O 1
ATOM 928 N N . THR A 1 111 ? -5.34 -10.562 -1.967 1 98.62 111 THR A N 1
ATOM 929 C CA . THR A 1 111 ? -6.328 -9.727 -1.288 1 98.62 111 THR A CA 1
ATOM 930 C C . THR A 1 111 ? -6.461 -8.375 -1.98 1 98.62 111 THR A C 1
ATOM 932 O O . THR A 1 111 ? -5.492 -7.859 -2.539 1 98.62 111 THR A O 1
ATOM 935 N N . LEU A 1 112 ? -7.652 -7.824 -1.977 1 98.44 112 LEU A N 1
ATOM 936 C CA . LEU A 1 112 ? -7.938 -6.465 -2.424 1 98.44 112 LEU A CA 1
ATOM 937 C C . LEU A 1 112 ? -8.258 -5.559 -1.238 1 98.44 112 LEU A C 1
ATOM 939 O O . LEU A 1 112 ? -9.062 -5.914 -0.379 1 98.44 112 LEU A O 1
ATOM 943 N N . ASN A 1 113 ? -7.547 -4.453 -1.127 1 97.31 113 ASN A N 1
ATOM 944 C CA . ASN A 1 113 ? -7.805 -3.396 -0.153 1 97.31 113 ASN A CA 1
ATOM 945 C C . ASN A 1 113 ? -8.359 -2.143 -0.821 1 97.31 113 ASN A C 1
ATOM 947 O O . ASN A 1 113 ? -7.609 -1.381 -1.438 1 97.31 113 ASN A O 1
ATOM 951 N N . GLU A 1 114 ? -9.633 -1.877 -0.585 1 96.5 114 GLU A N 1
ATOM 952 C CA . GLU A 1 114 ? -10.266 -0.759 -1.275 1 96.5 114 GLU A CA 1
ATOM 953 C C . GLU A 1 114 ? -10.25 0.501 -0.415 1 96.5 114 GLU A C 1
ATOM 955 O O . GLU A 1 114 ? -10.578 0.451 0.774 1 96.5 114 GLU A O 1
ATOM 960 N N . THR A 1 115 ? -9.836 1.62 -0.981 1 95.5 115 THR A N 1
ATOM 961 C CA . THR A 1 115 ? -9.766 2.912 -0.306 1 95.5 115 THR A CA 1
ATOM 962 C C . THR A 1 115 ? -10.344 4.016 -1.191 1 95.5 115 THR A C 1
ATOM 964 O O . THR A 1 115 ? -10.359 3.889 -2.418 1 95.5 115 THR A O 1
ATOM 967 N N . ALA A 1 116 ? -10.805 5.117 -0.59 1 94.31 116 ALA A N 1
ATOM 968 C CA . ALA A 1 116 ? -11.453 6.211 -1.312 1 94.31 116 ALA A CA 1
ATOM 969 C C . ALA A 1 116 ? -10.445 6.965 -2.174 1 94.31 116 ALA A C 1
ATOM 971 O O . ALA A 1 116 ? -9.25 6.984 -1.871 1 94.31 116 ALA A O 1
ATOM 972 N N . ALA A 1 117 ? -10.945 7.668 -3.189 1 93.38 117 ALA A N 1
ATOM 973 C CA . ALA A 1 117 ? -10.125 8.383 -4.16 1 93.38 117 ALA A CA 1
ATOM 974 C C . ALA A 1 117 ? -9.312 9.492 -3.482 1 93.38 117 ALA A C 1
ATOM 976 O O . ALA A 1 117 ? -8.188 9.781 -3.887 1 93.38 117 ALA A O 1
ATOM 977 N N . GLU A 1 118 ? -9.883 10.109 -2.447 1 95.56 118 GLU A N 1
ATOM 978 C CA . GLU A 1 118 ? -9.227 11.219 -1.769 1 95.56 118 GLU A CA 1
ATOM 979 C C . GLU A 1 118 ? -8.133 10.727 -0.83 1 95.56 118 GLU A C 1
ATOM 981 O O . GLU A 1 118 ? -7.402 11.523 -0.239 1 95.56 118 GLU A O 1
ATOM 986 N N . ASN A 1 119 ? -7.961 9.445 -0.72 1 97.5 119 ASN A N 1
ATOM 987 C CA . ASN A 1 119 ? -6.98 8.867 0.196 1 97.5 119 ASN A CA 1
ATOM 988 C C . ASN A 1 119 ? -5.672 8.539 -0.518 1 97.5 119 ASN A C 1
ATOM 990 O O . ASN A 1 119 ? -4.945 7.633 -0.104 1 97.5 119 ASN A O 1
ATOM 994 N N . TRP A 1 120 ? -5.438 9.32 -1.622 1 96.56 120 TRP A N 1
ATOM 995 C CA . TRP A 1 120 ? -4.234 9.055 -2.408 1 96.56 120 TRP A CA 1
ATOM 996 C C . TRP A 1 120 ? -3.543 10.359 -2.793 1 96.56 120 TRP A C 1
ATOM 998 O O . TRP A 1 120 ? -4.191 11.297 -3.26 1 96.56 120 TRP A O 1
ATOM 1008 N N . SER A 1 121 ? -2.277 10.367 -2.598 1 97.81 121 SER A N 1
ATOM 1009 C CA . SER A 1 121 ? -1.382 11.297 -3.279 1 97.81 121 SER A CA 1
ATOM 1010 C C . SER A 1 121 ? -0.29 10.562 -4.043 1 97.81 121 SER A C 1
ATOM 1012 O O . SER A 1 121 ? 0.606 9.969 -3.438 1 97.81 121 SER A O 1
ATOM 1014 N N . PHE A 1 122 ? -0.245 10.578 -5.352 1 96.5 122 PHE A N 1
ATOM 1015 C CA . PHE A 1 122 ? 0.718 9.875 -6.188 1 96.5 122 PHE A CA 1
ATOM 1016 C C . PHE A 1 122 ? 2.045 10.617 -6.234 1 96.5 122 PHE A C 1
ATOM 1018 O O . PHE A 1 122 ? 3.021 10.125 -6.805 1 96.5 122 PHE A O 1
ATOM 1025 N N . GLY A 1 123 ? 2.09 11.758 -5.633 1 96.81 123 GLY A N 1
ATOM 1026 C CA . GLY A 1 123 ? 3.254 12.633 -5.66 1 96.81 123 GLY A CA 1
ATOM 1027 C C . GLY A 1 123 ? 2.896 14.102 -5.723 1 96.81 123 GLY A C 1
ATOM 1028 O O . GLY A 1 123 ? 1.731 14.453 -5.922 1 96.81 123 GLY A O 1
ATOM 1029 N N . GLN A 1 124 ? 3.896 14.875 -5.43 1 96.25 124 GLN A N 1
ATOM 1030 C CA . GLN A 1 124 ? 3.834 16.328 -5.551 1 96.25 124 GLN A CA 1
ATOM 1031 C C . GLN A 1 124 ? 2.867 16.922 -4.531 1 96.25 124 GLN A C 1
ATOM 1033 O O . GLN A 1 124 ? 2.383 18.047 -4.707 1 96.25 124 GLN A O 1
ATOM 1038 N N . GLY A 1 125 ? 2.477 16.141 -3.553 1 96.31 125 GLY A N 1
ATOM 1039 C CA . GLY A 1 125 ? 1.633 16.641 -2.479 1 96.31 125 GLY A CA 1
ATOM 1040 C C . GLY A 1 125 ? 0.216 16.953 -2.924 1 96.31 125 GLY A C 1
ATOM 1041 O O . GLY A 1 125 ? -0.454 17.797 -2.338 1 96.31 125 GLY A O 1
ATOM 1042 N N . ILE A 1 126 ? -0.173 16.312 -4.027 1 95.81 126 ILE A N 1
ATOM 1043 C CA . ILE A 1 126 ? -1.483 16.578 -4.605 1 95.81 126 ILE A CA 1
ATOM 1044 C C . ILE A 1 126 ? -2.34 15.32 -4.562 1 95.81 126 ILE A C 1
ATOM 1046 O O . ILE A 1 126 ? -1.827 14.203 -4.719 1 95.81 126 ILE A O 1
ATOM 1050 N N . ALA A 1 127 ? -3.643 15.57 -4.324 1 96 127 ALA A N 1
ATOM 1051 C CA . ALA A 1 127 ? -4.617 14.492 -4.445 1 96 127 ALA A CA 1
ATOM 1052 C C . ALA A 1 127 ? -5.156 14.391 -5.871 1 96 127 ALA A C 1
ATOM 1054 O O . ALA A 1 127 ? -6.25 14.875 -6.16 1 96 127 ALA A O 1
ATOM 1055 N N . GLN A 1 128 ? -4.523 13.672 -6.711 1 94.5 128 GLN A N 1
ATOM 1056 C CA . GLN A 1 128 ? -4.754 13.695 -8.148 1 94.5 128 GLN A CA 1
ATOM 1057 C C . GLN A 1 128 ? -6.141 13.156 -8.492 1 94.5 128 GLN A C 1
ATOM 1059 O O . GLN A 1 128 ? -6.715 13.523 -9.523 1 94.5 128 GLN A O 1
ATOM 1064 N N . MET A 1 129 ? -6.68 12.352 -7.621 1 92.38 129 MET A N 1
ATOM 1065 C CA . MET A 1 129 ? -7.906 11.641 -7.977 1 92.38 129 MET A CA 1
ATOM 1066 C C . MET A 1 129 ? -9.133 12.391 -7.477 1 92.38 129 MET A C 1
ATOM 1068 O O . MET A 1 129 ? -10.258 11.898 -7.605 1 92.38 129 MET A O 1
ATOM 1072 N N . VAL A 1 130 ? -8.898 13.547 -6.832 1 90.81 130 VAL A N 1
ATOM 1073 C CA . VAL A 1 130 ? -10.008 14.367 -6.355 1 90.81 130 VAL A CA 1
ATOM 1074 C C . VAL A 1 130 ? -10.336 15.445 -7.387 1 90.81 130 VAL A C 1
ATOM 1076 O O . VAL A 1 130 ? -9.438 16.141 -7.879 1 90.81 130 VAL A O 1
ATOM 1079 N N . LYS A 1 131 ? -11.609 15.438 -7.977 1 74.19 131 LYS A N 1
ATOM 1080 C CA . LYS A 1 131 ? -12.094 16.391 -8.969 1 74.19 131 LYS A CA 1
ATOM 1081 C C . LYS A 1 131 ? -12.102 17.812 -8.398 1 74.19 131 LYS A C 1
ATOM 1083 O O . LYS A 1 131 ? -12.445 18.016 -7.234 1 74.19 131 LYS A O 1
ATOM 1088 N N . ILE A 1 132 ? -11.508 18.688 -9.031 1 60.94 132 ILE A N 1
ATOM 1089 C CA . ILE A 1 132 ? -11.562 20.109 -8.664 1 60.94 132 ILE A CA 1
ATOM 1090 C C . ILE A 1 132 ? -12.953 20.656 -8.977 1 60.94 132 ILE A C 1
ATOM 1092 O O . ILE A 1 132 ? -13.477 20.453 -10.07 1 60.94 132 ILE A O 1
ATOM 1096 N N . LYS A 1 133 ? -13.953 20.766 -8.156 1 50.66 133 LYS A N 1
ATOM 1097 C CA . LYS A 1 133 ? -15.234 21.422 -8.422 1 50.66 133 LYS A CA 1
ATOM 1098 C C . LYS A 1 133 ? -15.047 22.656 -9.312 1 50.66 133 LYS A C 1
ATOM 1100 O O . LYS A 1 133 ? -15.977 23.062 -10.016 1 50.66 133 LYS A O 1
ATOM 1105 N N . GLY A 1 134 ? -14.281 23.625 -9.172 1 41.84 134 GLY A N 1
ATOM 1106 C CA . GLY A 1 134 ? -14.547 24.953 -9.734 1 41.84 134 GLY A CA 1
ATOM 1107 C C . GLY A 1 134 ? -14.453 24.969 -11.25 1 41.84 134 GLY A C 1
ATOM 1108 O O . GLY A 1 134 ? -14.852 25.953 -11.883 1 41.84 134 GLY A O 1
ATOM 1109 N N . GLU A 1 135 ? -13.5 24.562 -12.031 1 34.66 135 GLU A N 1
ATOM 1110 C CA . GLU A 1 135 ? -13.273 25.234 -13.312 1 34.66 135 GLU A CA 1
ATOM 1111 C C . GLU A 1 135 ? -14.258 24.75 -14.375 1 34.66 135 GLU A C 1
ATOM 1113 O O . GLU A 1 135 ? -14.195 23.594 -14.797 1 34.66 135 GLU A O 1
ATOM 1118 N N . LYS A 1 136 ? -15.609 24.859 -14.164 1 36.38 136 LYS A N 1
ATOM 1119 C CA . LYS A 1 136 ? -16.5 24.938 -15.32 1 36.38 136 LYS A CA 1
ATOM 1120 C C . LYS A 1 136 ? -15.82 25.656 -16.484 1 36.38 136 LYS A C 1
ATOM 1122 O O . LYS A 1 136 ? -15.227 26.719 -16.312 1 36.38 136 LYS A O 1
ATOM 1127 N N . ASN A 1 137 ? -15.289 24.875 -17.453 1 36 137 ASN A N 1
ATOM 1128 C CA . ASN A 1 137 ? -15.047 25.516 -18.75 1 36 137 ASN A CA 1
ATOM 1129 C C . ASN A 1 137 ? -16.188 26.453 -19.125 1 36 137 ASN A C 1
ATOM 1131 O O . ASN A 1 137 ? -17.312 26 -19.359 1 36 137 ASN A O 1
ATOM 1135 N N . GLU A 1 138 ? -16.469 27.531 -18.516 1 27.95 138 GLU A N 1
ATOM 1136 C CA . GLU A 1 138 ? -17.219 28.562 -19.219 1 27.95 138 GLU A CA 1
ATOM 1137 C C . GLU A 1 138 ? -16.781 28.672 -20.672 1 27.95 138 GLU A C 1
ATOM 1139 O O . GLU A 1 138 ? -15.656 29.109 -20.953 1 27.95 138 GLU A O 1
ATOM 1144 N N . LYS A 1 139 ? -17.016 27.453 -21.438 1 25.22 139 LYS A N 1
ATOM 1145 C CA . LYS A 1 139 ? -17.438 27.797 -22.797 1 25.22 139 LYS A CA 1
ATOM 1146 C C . LYS A 1 139 ? -18.891 28.25 -22.828 1 25.22 139 LYS A C 1
ATOM 1148 O O . LYS A 1 139 ? -19.734 27.688 -22.125 1 25.22 139 LYS A O 1
ATOM 1153 N N . MET B 1 1 ? -5.043 8.875 15.586 1 87.06 1 MET B N 1
ATOM 1154 C CA . MET B 1 1 ? -4.434 7.562 15.805 1 87.06 1 MET B CA 1
ATOM 1155 C C . MET B 1 1 ? -3.775 7.055 14.523 1 87.06 1 MET B C 1
ATOM 1157 O O . MET B 1 1 ? -4.219 6.062 13.945 1 87.06 1 MET B O 1
ATOM 1161 N N . PRO B 1 2 ? -2.814 7.848 14.148 1 97.06 2 PRO B N 1
ATOM 1162 C CA . PRO B 1 2 ? -2.211 7.316 12.922 1 97.06 2 PRO B CA 1
ATOM 1163 C C . PRO B 1 2 ? -1.078 6.332 13.203 1 97.06 2 PRO B C 1
ATOM 1165 O O . PRO B 1 2 ? -0.313 6.52 14.148 1 97.06 2 PRO B O 1
ATOM 1168 N N . PHE B 1 3 ? -1.03 5.246 12.539 1 98.06 3 PHE B N 1
ATOM 1169 C CA . PHE B 1 3 ? 0.128 4.375 12.375 1 98.06 3 PHE B CA 1
ATOM 1170 C C . PHE B 1 3 ? 0.759 4.566 11 1 98.06 3 PHE B C 1
ATOM 1172 O O . PHE B 1 3 ? 0.108 4.348 9.977 1 98.06 3 PHE B O 1
ATOM 1179 N N . VAL B 1 4 ? 2.018 4.98 11.008 1 98.69 4 VAL B N 1
ATOM 1180 C CA . VAL B 1 4 ? 2.666 5.352 9.75 1 98.69 4 VAL B CA 1
ATOM 1181 C C . VAL B 1 4 ? 3.73 4.316 9.391 1 98.69 4 VAL B C 1
ATOM 1183 O O . VAL B 1 4 ? 4.609 4.016 10.203 1 98.69 4 VAL B O 1
ATOM 1186 N N . LYS B 1 5 ? 3.639 3.76 8.203 1 98.56 5 LYS B N 1
ATOM 1187 C CA . LYS B 1 5 ? 4.707 2.957 7.617 1 98.56 5 LYS B CA 1
ATOM 1188 C C . LYS B 1 5 ? 5.426 3.725 6.512 1 98.56 5 LYS B C 1
ATOM 1190 O O . LYS B 1 5 ? 4.789 4.246 5.594 1 98.56 5 LYS B O 1
ATOM 1195 N N . ILE B 1 6 ? 6.723 3.795 6.621 1 97.94 6 ILE B N 1
ATOM 1196 C CA . ILE B 1 6 ? 7.547 4.516 5.656 1 97.94 6 ILE B CA 1
ATOM 1197 C C . ILE B 1 6 ? 8.469 3.537 4.934 1 97.94 6 ILE B C 1
ATOM 1199 O O . ILE B 1 6 ? 9.398 2.99 5.535 1 97.94 6 ILE B O 1
ATOM 1203 N N . TYR B 1 7 ? 8.203 3.336 3.643 1 97.69 7 TYR B N 1
ATOM 1204 C CA . TYR B 1 7 ? 9.047 2.508 2.795 1 97.69 7 TYR B CA 1
ATOM 1205 C C . TYR B 1 7 ? 10.078 3.357 2.053 1 97.69 7 TYR B C 1
ATOM 1207 O O . TYR B 1 7 ? 9.719 4.344 1.402 1 97.69 7 TYR B O 1
ATOM 1215 N N . TYR B 1 8 ? 11.352 2.984 2.195 1 95.75 8 TYR B N 1
ATOM 1216 C CA . TYR B 1 8 ? 12.43 3.764 1.596 1 95.75 8 TYR B CA 1
ATOM 1217 C C . TYR B 1 8 ? 13.523 2.855 1.043 1 95.75 8 TYR B C 1
ATOM 1219 O O . TYR B 1 8 ? 13.688 1.723 1.503 1 95.75 8 TYR B O 1
ATOM 1227 N N . SER B 1 9 ? 14.234 3.361 0.046 1 92.88 9 SER B N 1
ATOM 1228 C CA . SER B 1 9 ? 15.312 2.578 -0.55 1 92.88 9 SER B CA 1
ATOM 1229 C C . SER B 1 9 ? 16.5 2.471 0.396 1 92.88 9 SER B C 1
ATOM 1231 O O . SER B 1 9 ? 16.969 3.477 0.944 1 92.88 9 SER B O 1
ATOM 1233 N N . GLU B 1 10 ? 17.031 1.241 0.737 1 88.56 10 GLU B N 1
ATOM 1234 C CA . GLU B 1 10 ? 18.078 0.95 1.719 1 88.56 10 GLU B CA 1
ATOM 1235 C C . GLU B 1 10 ? 19.328 1.773 1.451 1 88.56 10 GLU B C 1
ATOM 1237 O O . GLU B 1 10 ? 20.047 2.135 2.383 1 88.56 10 GLU B O 1
ATOM 1242 N N . ASN B 1 11 ? 19.656 2.285 0.305 1 80.38 11 ASN B N 1
ATOM 1243 C CA . ASN B 1 11 ? 20.969 2.896 0.058 1 80.38 11 ASN B CA 1
ATOM 1244 C C . ASN B 1 11 ? 20.828 4.371 -0.31 1 80.38 11 ASN B C 1
ATOM 1246 O O . ASN B 1 11 ? 21.828 5.027 -0.635 1 80.38 11 ASN B O 1
ATOM 1250 N N . THR B 1 12 ? 19.672 4.848 -0.015 1 79.56 12 THR B N 1
ATOM 1251 C CA . THR B 1 12 ? 19.516 6.199 -0.54 1 79.56 12 THR B CA 1
ATOM 1252 C C . THR B 1 12 ? 19.469 7.219 0.594 1 79.56 12 THR B C 1
ATOM 1254 O O . THR B 1 12 ? 19.922 8.352 0.433 1 79.56 12 THR B O 1
ATOM 1257 N N . LEU B 1 13 ? 19 6.844 1.762 1 83.19 13 LEU B N 1
ATOM 1258 C CA . LEU B 1 13 ? 18.844 7.801 2.852 1 83.19 13 LEU B CA 1
ATOM 1259 C C . LEU B 1 13 ? 19.656 7.379 4.07 1 83.19 13 LEU B C 1
ATOM 1261 O O . LEU B 1 13 ? 19.734 6.188 4.387 1 83.19 13 LEU B O 1
ATOM 1265 N N . ASN B 1 14 ? 20.312 8.383 4.691 1 87.31 14 ASN B N 1
ATOM 1266 C CA . ASN B 1 14 ? 21.031 8.078 5.926 1 87.31 14 ASN B CA 1
ATOM 1267 C C . ASN B 1 14 ? 20.109 8.195 7.145 1 87.31 14 ASN B C 1
ATOM 1269 O O . ASN B 1 14 ? 18.953 8.594 7.02 1 87.31 14 ASN B O 1
ATOM 1273 N N . GLU B 1 15 ? 20.672 7.875 8.289 1 90.69 15 GLU B N 1
ATOM 1274 C CA . GLU B 1 15 ? 19.875 7.809 9.508 1 90.69 15 GLU B CA 1
ATOM 1275 C C . GLU B 1 15 ? 19.297 9.172 9.867 1 90.69 15 GLU B C 1
ATOM 1277 O O . GLU B 1 15 ? 18.156 9.273 10.312 1 90.69 15 GLU B O 1
ATOM 1282 N N . GLU B 1 16 ? 20.078 10.203 9.742 1 91.44 16 GLU B N 1
ATOM 1283 C CA . GLU B 1 16 ? 19.625 11.547 10.07 1 91.44 16 GLU B CA 1
ATOM 1284 C C . GLU B 1 16 ? 18.469 11.977 9.164 1 91.44 16 GLU B C 1
ATOM 1286 O O . GLU B 1 16 ? 17.5 12.57 9.625 1 91.44 16 GLU B O 1
ATOM 1291 N N . GLU B 1 17 ? 18.594 11.68 7.91 1 90.69 17 GLU B N 1
ATOM 1292 C CA . GLU B 1 17 ? 17.547 12.008 6.945 1 90.69 17 GLU B CA 1
ATOM 1293 C C . GLU B 1 17 ? 16.25 11.266 7.258 1 90.69 17 GLU B C 1
ATOM 1295 O O . GLU B 1 17 ? 15.156 11.836 7.141 1 90.69 17 GLU B O 1
ATOM 1300 N N . LEU B 1 18 ? 16.359 10.016 7.656 1 93.19 18 LEU B N 1
ATOM 1301 C CA . LEU B 1 18 ? 15.195 9.211 8.008 1 93.19 18 LEU B CA 1
ATOM 1302 C C . LEU B 1 18 ? 14.492 9.781 9.234 1 93.19 18 LEU B C 1
ATOM 1304 O O . LEU B 1 18 ? 13.266 9.891 9.258 1 93.19 18 LEU B O 1
ATOM 1308 N N . GLU B 1 19 ? 15.266 10.148 10.227 1 94.5 19 GLU B N 1
ATOM 1309 C CA . GLU B 1 19 ? 14.695 10.75 11.438 1 94.5 19 GLU B CA 1
ATOM 1310 C C . GLU B 1 19 ? 13.945 12.039 11.109 1 94.5 19 GLU B C 1
ATOM 1312 O O . GLU B 1 19 ? 12.836 12.258 11.594 1 94.5 19 GLU B O 1
ATOM 1317 N N . LYS B 1 20 ? 14.555 12.844 10.312 1 95.94 20 LYS B N 1
ATOM 1318 C CA . LYS B 1 20 ? 13.945 14.109 9.922 1 95.94 20 LYS B CA 1
ATOM 1319 C C . LYS B 1 20 ? 12.672 13.875 9.117 1 95.94 20 LYS B C 1
ATOM 1321 O O . LYS B 1 20 ? 11.695 14.617 9.25 1 95.94 20 LYS B O 1
ATOM 1326 N N . MET B 1 21 ? 12.688 12.906 8.258 1 95.62 21 MET B N 1
ATOM 1327 C CA . MET B 1 21 ? 11.5 12.555 7.484 1 95.62 21 MET B CA 1
ATOM 1328 C C . MET B 1 21 ? 10.344 12.188 8.406 1 95.62 21 MET B C 1
ATOM 1330 O O . MET B 1 21 ? 9.227 12.664 8.227 1 95.62 21 MET B O 1
ATOM 1334 N N . GLY B 1 22 ? 10.617 11.344 9.375 1 97.19 22 GLY B N 1
ATOM 1335 C CA . GLY B 1 22 ? 9.602 11.008 10.359 1 97.19 22 GLY B CA 1
ATOM 1336 C C . GLY B 1 22 ? 9.047 12.219 11.086 1 97.19 22 GLY B C 1
ATOM 1337 O O . GLY B 1 22 ? 7.832 12.32 11.289 1 97.19 22 GLY B O 1
ATOM 1338 N N . GLU B 1 23 ? 9.914 13.102 11.453 1 97.75 23 GLU B N 1
ATOM 1339 C CA . GLU B 1 23 ? 9.5 14.328 12.117 1 97.75 23 GLU B CA 1
ATOM 1340 C C . GLU B 1 23 ? 8.594 15.164 11.219 1 97.75 23 GLU B C 1
ATOM 1342 O O . GLU B 1 23 ? 7.582 15.703 11.68 1 97.75 23 GLU B O 1
ATOM 1347 N N . CYS B 1 24 ? 8.977 15.297 9.969 1 98 24 CYS B N 1
ATOM 1348 C CA . CYS B 1 24 ? 8.195 16.062 9.008 1 98 24 CYS B CA 1
ATOM 1349 C C . CYS B 1 24 ? 6.789 15.5 8.867 1 98 24 CYS B C 1
ATOM 1351 O O . CYS B 1 24 ? 5.809 16.25 8.875 1 98 24 CYS B O 1
ATOM 1353 N N . ILE B 1 25 ? 6.68 14.195 8.75 1 98.5 25 ILE B N 1
ATOM 1354 C CA . ILE B 1 25 ? 5.383 13.539 8.617 1 98.5 25 ILE B CA 1
ATOM 1355 C C . ILE B 1 25 ? 4.559 13.766 9.883 1 98.5 25 ILE B C 1
ATOM 1357 O O . ILE B 1 25 ? 3.379 14.117 9.805 1 98.5 25 ILE B O 1
ATOM 1361 N N . HIS B 1 26 ? 5.203 13.648 10.984 1 98.56 26 HIS B N 1
ATOM 1362 C CA . HIS B 1 26 ? 4.496 13.781 12.25 1 98.56 26 HIS B CA 1
ATOM 1363 C C . HIS B 1 26 ? 3.994 15.211 12.453 1 98.56 26 HIS B C 1
ATOM 1365 O O . HIS B 1 26 ? 2.84 15.422 12.828 1 98.56 26 HIS B O 1
ATOM 1371 N N . LEU B 1 27 ? 4.801 16.141 12.25 1 98.38 27 LEU B N 1
ATOM 1372 C CA . LEU B 1 27 ? 4.402 17.547 12.375 1 98.38 27 LEU B CA 1
ATOM 1373 C C . LEU B 1 27 ? 3.229 17.859 11.453 1 98.38 27 LEU B C 1
ATOM 1375 O O . LEU B 1 27 ? 2.32 18.594 11.828 1 98.38 27 LEU B O 1
ATOM 1379 N N . SER B 1 28 ? 3.256 17.328 10.242 1 98.75 28 SER B N 1
ATOM 1380 C CA . SER B 1 28 ? 2.162 17.531 9.305 1 98.75 28 SER B CA 1
ATOM 1381 C C . SER B 1 28 ? 0.86 16.938 9.828 1 98.75 28 SER B C 1
ATOM 1383 O O . SER B 1 28 ? -0.209 17.531 9.672 1 98.75 28 SER B O 1
ATOM 1385 N N . LEU B 1 29 ? 0.938 15.719 10.422 1 98.75 29 LEU B N 1
ATOM 1386 C CA . LEU B 1 29 ? -0.235 15.086 11.016 1 98.75 29 LEU B CA 1
ATOM 1387 C C . LEU B 1 29 ? -0.802 15.938 12.148 1 98.75 29 LEU B C 1
ATOM 1389 O O . LEU B 1 29 ? -2.02 16.078 12.266 1 98.75 29 LEU B O 1
ATOM 1393 N N . ILE B 1 30 ? 0.045 16.453 13.023 1 98.62 30 ILE B N 1
ATOM 1394 C CA . ILE B 1 30 ? -0.392 17.328 14.109 1 98.62 30 ILE B CA 1
ATOM 1395 C C . ILE B 1 30 ? -1.123 18.531 13.523 1 98.62 30 ILE B C 1
ATOM 1397 O O . ILE B 1 30 ? -2.225 18.875 13.961 1 98.62 30 ILE B O 1
ATOM 1401 N N . GLU B 1 31 ? -0.566 19.125 12.586 1 98.56 31 GLU B N 1
ATOM 1402 C CA . GLU B 1 31 ? -1.043 20.391 12.047 1 98.56 31 GLU B CA 1
ATOM 1403 C C . GLU B 1 31 ? -2.348 20.219 11.281 1 98.56 31 GLU B C 1
ATOM 1405 O O . GLU B 1 31 ? -3.244 21.062 11.359 1 98.56 31 GLU B O 1
ATOM 1410 N N . HIS B 1 32 ? -2.514 19.125 10.508 1 98.5 32 HIS B N 1
ATOM 1411 C CA . HIS B 1 32 ? -3.605 19.062 9.547 1 98.5 32 HIS B CA 1
ATOM 1412 C C . HIS B 1 32 ? -4.621 18 9.922 1 98.5 32 HIS B C 1
ATOM 1414 O O . HIS B 1 32 ? -5.762 18.016 9.461 1 98.5 32 HIS B O 1
ATOM 1420 N N . PHE B 1 33 ? -4.199 16.984 10.672 1 98.06 33 PHE B N 1
ATOM 1421 C CA . PHE B 1 33 ? -5.137 15.984 11.164 1 98.06 33 PHE B CA 1
ATOM 1422 C C . PHE B 1 33 ? -5.441 16.203 12.641 1 98.06 33 PHE B C 1
ATOM 1424 O O . PHE B 1 33 ? -6.273 15.5 13.219 1 98.06 33 PHE B O 1
ATOM 1431 N N . ASN B 1 34 ? -4.727 17.172 13.281 1 97.31 34 ASN B N 1
ATOM 1432 C CA . ASN B 1 34 ? -4.984 17.609 14.648 1 97.31 34 ASN B CA 1
ATOM 1433 C C . ASN B 1 34 ? -4.816 16.469 15.648 1 97.31 34 ASN B C 1
ATOM 1435 O O . ASN B 1 34 ? -5.637 16.297 16.547 1 97.31 34 ASN B O 1
ATOM 1439 N N . ILE B 1 35 ? -3.814 15.734 15.5 1 97.25 35 ILE B N 1
ATOM 1440 C CA . ILE B 1 35 ? -3.531 14.68 16.469 1 97.25 35 ILE B CA 1
ATOM 1441 C C . ILE B 1 35 ? -2.691 15.242 17.609 1 97.25 35 ILE B C 1
ATOM 1443 O O . ILE B 1 35 ? -2.008 16.25 17.453 1 97.25 35 ILE B O 1
ATOM 1447 N N . PRO B 1 36 ? -2.752 14.539 18.766 1 96.75 36 PRO B N 1
ATOM 1448 C CA . PRO B 1 36 ? -1.843 14.945 19.844 1 96.75 36 PRO B CA 1
ATOM 1449 C C . PRO B 1 36 ? -0.372 14.766 19.469 1 96.75 36 PRO B C 1
ATOM 1451 O O . PRO B 1 36 ? -0.033 13.867 18.703 1 96.75 36 PRO B O 1
ATOM 1454 N N . GLU B 1 37 ? 0.518 15.539 20.078 1 97.19 37 GLU B N 1
ATOM 1455 C CA . GLU B 1 37 ? 1.947 15.508 19.781 1 97.19 37 GLU B CA 1
ATOM 1456 C C . GLU B 1 37 ? 2.549 14.148 20.125 1 97.19 37 GLU B C 1
ATOM 1458 O O . GLU B 1 37 ? 3.486 13.695 19.453 1 97.19 37 GLU B O 1
ATOM 1463 N N . ASN B 1 38 ? 1.935 13.555 21.094 1 97.12 38 ASN B N 1
ATOM 1464 C CA . ASN B 1 38 ? 2.533 12.305 21.562 1 97.12 38 ASN B CA 1
ATOM 1465 C C . ASN B 1 38 ? 1.925 11.102 20.859 1 97.12 38 ASN B C 1
ATOM 1467 O O . ASN B 1 38 ? 2.324 9.961 21.109 1 97.12 38 ASN B O 1
ATOM 1471 N N . ASP B 1 39 ? 0.942 11.281 20.094 1 96.69 39 ASP B N 1
ATOM 1472 C CA . ASP B 1 39 ? 0.405 10.211 19.25 1 96.69 39 ASP B CA 1
ATOM 1473 C C . ASP B 1 39 ? 1.351 9.883 18.094 1 96.69 39 ASP B C 1
ATOM 1475 O O . ASP B 1 39 ? 1.158 10.367 16.984 1 96.69 39 ASP B O 1
ATOM 1479 N N . TYR B 1 40 ? 2.375 9.094 18.438 1 97.19 40 TYR B N 1
ATOM 1480 C CA . TYR B 1 40 ? 3.502 8.883 17.547 1 97.19 40 TYR B CA 1
ATOM 1481 C C . TYR B 1 40 ? 3.799 7.398 17.375 1 97.19 40 TYR B C 1
ATOM 1483 O O . TYR B 1 40 ? 4.363 6.766 18.266 1 97.19 40 TYR B O 1
ATOM 1491 N N . PHE B 1 41 ? 3.428 6.789 16.344 1 97.75 41 PHE B N 1
ATOM 1492 C CA . PHE B 1 41 ? 3.701 5.414 15.945 1 97.75 41 PHE B CA 1
ATOM 1493 C C . PHE B 1 41 ? 4.184 5.359 14.5 1 97.75 41 PHE B C 1
ATOM 1495 O O . PHE B 1 41 ? 3.4 5.562 13.57 1 97.75 41 PHE B O 1
ATOM 1502 N N . GLN B 1 42 ? 5.488 5.113 14.266 1 98.25 42 GLN B N 1
ATOM 1503 C CA . GLN B 1 42 ? 6.062 5.059 12.922 1 98.25 42 GLN B CA 1
ATOM 1504 C C . GLN B 1 42 ? 7 3.863 12.781 1 98.25 42 GLN B C 1
ATOM 1506 O O . GLN B 1 42 ? 7.75 3.537 13.703 1 98.25 42 GLN B O 1
ATOM 1511 N N . MET B 1 43 ? 6.879 3.25 11.727 1 97.94 43 MET B N 1
ATOM 1512 C CA . MET B 1 43 ? 7.777 2.16 11.352 1 97.94 43 MET B CA 1
ATOM 1513 C C . MET B 1 43 ? 8.516 2.482 10.055 1 97.94 43 MET B C 1
ATOM 1515 O O . MET B 1 43 ? 7.895 2.904 9.07 1 97.94 43 MET B O 1
ATOM 1519 N N . PHE B 1 44 ? 9.836 2.377 10.055 1 96.94 44 PHE B N 1
ATOM 1520 C CA . PHE B 1 44 ? 10.664 2.553 8.867 1 96.94 44 PHE B CA 1
ATOM 1521 C C . PHE B 1 44 ? 11.008 1.205 8.25 1 96.94 44 PHE B C 1
ATOM 1523 O O . PHE B 1 44 ? 11.555 0.326 8.922 1 96.94 44 PHE B O 1
ATOM 1530 N N . LEU B 1 45 ? 10.688 1.054 6.953 1 96.5 45 LEU B N 1
ATOM 1531 C CA . LEU B 1 45 ? 10.812 -0.226 6.266 1 96.5 45 LEU B CA 1
ATOM 1532 C C . LEU B 1 45 ? 11.641 -0.082 4.996 1 96.5 45 LEU B C 1
ATOM 1534 O O . LEU B 1 45 ? 11.133 0.363 3.963 1 96.5 45 LEU B O 1
ATOM 1538 N N . PRO B 1 46 ? 12.914 -0.585 5.062 1 95.38 46 PRO B N 1
ATOM 1539 C CA . PRO B 1 46 ? 13.719 -0.5 3.84 1 95.38 46 PRO B CA 1
ATOM 1540 C C . PRO B 1 46 ? 13.297 -1.516 2.781 1 95.38 46 PRO B C 1
ATOM 1542 O O . PRO B 1 46 ? 12.844 -2.615 3.119 1 95.38 46 PRO B O 1
ATOM 1545 N N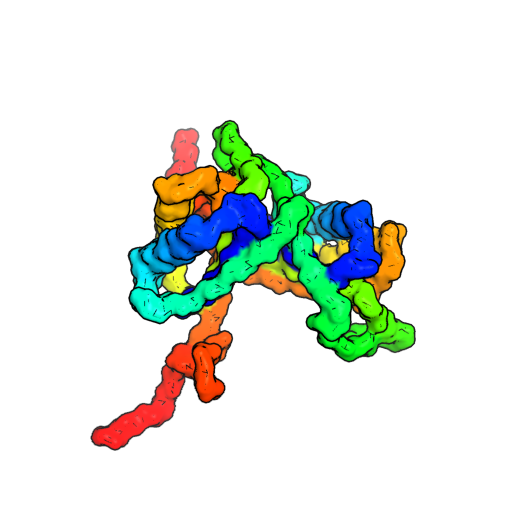 . TYR B 1 47 ? 13.297 -1.128 1.569 1 94.31 47 TYR B N 1
ATOM 1546 C CA . TYR B 1 47 ? 13.156 -2.078 0.473 1 94.31 47 TYR B CA 1
ATOM 1547 C C . TYR B 1 47 ? 14.406 -2.094 -0.396 1 94.31 47 TYR B C 1
ATOM 1549 O O . TYR B 1 47 ? 15.141 -1.104 -0.458 1 94.31 47 TYR B O 1
ATOM 1557 N N . GLN B 1 48 ? 14.672 -3.238 -1.033 1 90.62 48 GLN B N 1
ATOM 1558 C CA . GLN B 1 48 ? 15.852 -3.4 -1.878 1 90.62 48 GLN B CA 1
ATOM 1559 C C . GLN B 1 48 ? 15.742 -2.543 -3.137 1 90.62 48 GLN B C 1
ATOM 1561 O O . GLN B 1 48 ? 14.664 -2.387 -3.701 1 90.62 48 GLN B O 1
ATOM 1566 N N . GLN B 1 49 ? 16.938 -2.174 -3.576 1 85.75 49 GLN B N 1
ATOM 1567 C CA . GLN B 1 49 ? 17 -1.406 -4.816 1 85.75 49 GLN B CA 1
ATOM 1568 C C . GLN B 1 49 ? 16.359 -2.178 -5.969 1 85.75 49 GLN B C 1
ATOM 1570 O O . GLN B 1 49 ? 16.547 -3.393 -6.086 1 85.75 49 GLN B O 1
ATOM 1575 N N . ASN B 1 50 ? 15.547 -1.643 -6.855 1 85.94 50 ASN B N 1
ATOM 1576 C CA . ASN B 1 50 ? 14.898 -2.203 -8.039 1 85.94 50 ASN B CA 1
ATOM 1577 C C . ASN B 1 50 ? 13.758 -3.139 -7.668 1 85.94 50 ASN B C 1
ATOM 1579 O O . ASN B 1 50 ? 13.359 -3.994 -8.461 1 85.94 50 ASN B O 1
ATOM 1583 N N . LYS B 1 51 ? 13.398 -3.045 -6.359 1 92.25 51 LYS B N 1
ATOM 1584 C CA . LYS B 1 51 ? 12.281 -3.891 -5.941 1 92.25 51 LYS B CA 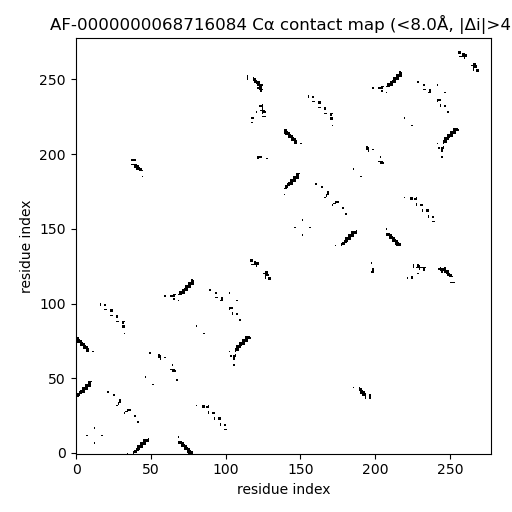1
ATOM 1585 C C . LYS B 1 51 ? 11.016 -3.068 -5.734 1 92.25 51 LYS B C 1
ATOM 1587 O O . LYS B 1 51 ? 10.023 -3.566 -5.191 1 92.25 51 LYS B O 1
ATOM 1592 N N . PHE B 1 52 ? 11.086 -1.873 -6.078 1 94.69 52 PHE B N 1
ATOM 1593 C CA . PHE B 1 52 ? 9.914 -1.022 -6.277 1 94.69 52 PHE B CA 1
ATOM 1594 C C . PHE B 1 52 ? 9.844 -0.528 -7.719 1 94.69 52 PHE B C 1
ATOM 1596 O O . PHE B 1 52 ? 10.688 0.268 -8.148 1 94.69 52 PHE B O 1
ATOM 1603 N N . LEU B 1 53 ? 8.875 -0.99 -8.445 1 95.62 53 LEU B N 1
ATOM 1604 C CA . LEU B 1 53 ? 8.719 -0.666 -9.859 1 95.62 53 LEU B CA 1
ATOM 1605 C C . LEU B 1 53 ? 7.527 0.262 -10.078 1 95.62 53 LEU B C 1
ATOM 1607 O O . LEU B 1 53 ? 6.484 0.104 -9.438 1 95.62 53 LEU B O 1
ATOM 1611 N N . TYR B 1 54 ? 7.707 1.18 -10.977 1 96.75 54 TYR B N 1
ATOM 1612 C CA . TYR B 1 54 ? 6.695 2.197 -11.219 1 96.75 54 TYR B CA 1
ATOM 1613 C C . TYR B 1 54 ? 6.906 2.863 -12.578 1 96.75 54 TYR B C 1
ATOM 1615 O O . TYR B 1 54 ? 8.008 2.826 -13.125 1 96.75 54 TYR B O 1
ATOM 1623 N N . ASN B 1 55 ? 5.797 3.346 -13.148 1 95.88 55 ASN B N 1
ATOM 1624 C CA . ASN B 1 55 ? 5.945 4.281 -14.258 1 95.88 55 ASN B CA 1
ATOM 1625 C C . ASN B 1 55 ? 6.457 5.637 -13.781 1 95.88 55 ASN B C 1
ATOM 1627 O O . ASN B 1 55 ? 5.863 6.254 -12.891 1 95.88 55 ASN B O 1
ATOM 1631 N N . PRO B 1 56 ? 7.523 6.137 -14.281 1 96.44 56 PRO B N 1
ATOM 1632 C CA . PRO B 1 56 ? 8.148 7.344 -13.734 1 96.44 56 PRO B CA 1
ATOM 1633 C C . PRO B 1 56 ? 7.34 8.609 -14.016 1 96.44 56 PRO B C 1
ATOM 1635 O O . PRO B 1 56 ? 7.629 9.672 -13.453 1 96.44 56 PRO B O 1
ATOM 1638 N N . TYR B 1 57 ? 6.227 8.5 -14.773 1 96.06 57 TYR B N 1
ATOM 1639 C CA . TYR B 1 57 ? 5.555 9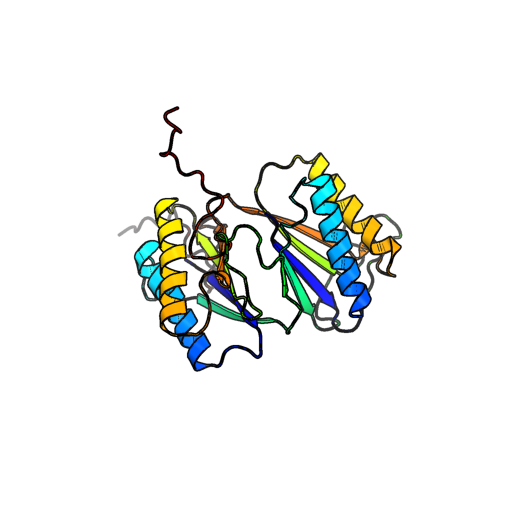.711 -15.219 1 96.06 57 TYR B CA 1
ATOM 1640 C C . TYR B 1 57 ? 4.082 9.695 -14.82 1 96.06 57 TYR B C 1
ATOM 1642 O O . TYR B 1 57 ? 3.393 10.711 -14.93 1 96.06 57 TYR B O 1
ATOM 1650 N N . TYR B 1 58 ? 3.576 8.633 -14.414 1 96.19 58 TYR B N 1
ATOM 1651 C CA . TYR B 1 58 ? 2.143 8.445 -14.227 1 96.19 58 TYR B CA 1
ATOM 1652 C C . TYR B 1 58 ? 1.579 9.477 -13.258 1 96.19 58 TYR B C 1
ATOM 1654 O O . TYR B 1 58 ? 2.061 9.609 -12.133 1 96.19 58 TYR B O 1
ATOM 1662 N N . LEU B 1 59 ? 0.653 10.32 -13.664 1 95.81 59 LEU B N 1
ATOM 1663 C CA . LEU B 1 59 ? -0.145 11.297 -12.922 1 95.81 59 LEU B CA 1
ATOM 1664 C C . LEU B 1 59 ? 0.73 12.422 -12.391 1 95.81 59 LEU B C 1
ATOM 1666 O O . LEU B 1 59 ? 0.382 13.07 -11.406 1 95.81 59 LEU B O 1
ATOM 1670 N N . LEU B 1 60 ? 1.915 12.594 -12.938 1 95.69 60 LEU B N 1
ATOM 1671 C CA . LEU B 1 60 ? 2.748 13.75 -12.633 1 95.69 60 LEU B CA 1
ATOM 1672 C C . LEU B 1 60 ? 2.512 14.867 -13.641 1 95.69 60 LEU B C 1
ATOM 1674 O O . LEU B 1 60 ? 2.074 14.617 -14.766 1 95.69 60 LEU B O 1
ATOM 1678 N N . GLU B 1 61 ? 2.727 16.062 -13.117 1 93.19 61 GLU B N 1
ATOM 1679 C CA . GLU B 1 61 ? 2.68 17.203 -14.016 1 93.19 61 GLU B CA 1
ATOM 1680 C C . GLU B 1 61 ? 3.693 17.078 -15.141 1 93.19 61 GLU B C 1
ATOM 1682 O O . GLU B 1 61 ? 4.711 16.391 -14.992 1 93.19 61 GLU B O 1
ATOM 1687 N N . ARG B 1 62 ? 3.379 17.688 -16.219 1 89.81 62 ARG B N 1
ATOM 1688 C CA . ARG B 1 62 ? 4.25 17.641 -17.375 1 89.81 62 ARG B CA 1
ATOM 1689 C C . ARG B 1 62 ? 5.672 18.062 -17.031 1 89.81 62 ARG B C 1
ATOM 1691 O O . ARG B 1 62 ? 5.863 19.047 -16.312 1 89.81 62 ARG B O 1
ATOM 1698 N N . GLY B 1 63 ? 6.598 17.344 -17.5 1 91.44 63 GLY B N 1
ATOM 1699 C CA . GLY B 1 63 ? 8 17.672 -17.297 1 91.44 63 GLY B CA 1
ATOM 1700 C C . GLY B 1 63 ? 8.578 17.094 -16.016 1 91.44 63 GLY B C 1
ATOM 1701 O O . GLY B 1 63 ? 9.789 17.125 -15.805 1 91.44 63 GLY B O 1
ATOM 1702 N N . GLU B 1 64 ? 7.762 16.594 -15.219 1 94.12 64 GLU B N 1
ATOM 1703 C CA . GLU B 1 64 ? 8.242 15.992 -13.984 1 94.12 64 GLU B CA 1
ATOM 1704 C C . GLU B 1 64 ? 8.492 14.492 -14.164 1 94.12 64 GLU B C 1
ATOM 1706 O O . GLU B 1 64 ? 7.883 13.859 -15.023 1 94.12 64 GLU B O 1
ATOM 1711 N N . LYS B 1 65 ? 9.5 14 -13.375 1 97.19 65 LYS B N 1
ATOM 1712 C CA . LYS B 1 65 ? 9.883 12.594 -13.453 1 97.19 65 LYS B CA 1
ATOM 1713 C C . LYS B 1 65 ? 10.281 12.055 -12.078 1 97.19 65 LYS B C 1
ATOM 1715 O O . LYS B 1 65 ? 11.023 12.711 -11.344 1 97.19 65 LYS B O 1
ATOM 1720 N N . ARG B 1 66 ? 9.766 10.891 -11.758 1 97.12 66 ARG B N 1
ATOM 1721 C CA . ARG B 1 66 ? 10.195 10.219 -10.539 1 97.12 66 ARG B CA 1
ATOM 1722 C C . ARG B 1 66 ? 11.633 9.703 -10.68 1 97.12 66 ARG B C 1
ATOM 1724 O O . ARG B 1 66 ? 12.062 9.328 -11.773 1 97.12 66 ARG B O 1
ATOM 1731 N N . THR B 1 67 ? 12.328 9.719 -9.602 1 93.81 67 THR B N 1
ATOM 1732 C CA . THR B 1 67 ? 13.688 9.195 -9.555 1 93.81 67 THR B CA 1
ATOM 1733 C C . THR B 1 67 ? 13.742 7.887 -8.773 1 93.81 67 THR B C 1
ATOM 1735 O O . THR B 1 67 ? 12.703 7.355 -8.375 1 93.81 67 THR B O 1
ATOM 1738 N N . GLU B 1 68 ? 15 7.344 -8.57 1 91.25 68 GLU B N 1
ATOM 1739 C CA . GLU B 1 68 ? 15.195 6.094 -7.844 1 91.25 68 GLU B CA 1
ATOM 1740 C C . GLU B 1 68 ? 15.008 6.297 -6.344 1 91.25 68 GLU B C 1
ATOM 1742 O O . GLU B 1 68 ? 15.086 5.344 -5.566 1 91.25 68 GLU B O 1
ATOM 1747 N N . ASN B 1 69 ? 14.648 7.48 -5.871 1 90.06 69 ASN B N 1
ATOM 1748 C CA . ASN B 1 69 ? 14.531 7.793 -4.449 1 90.06 69 ASN B CA 1
ATOM 1749 C C . ASN B 1 69 ? 13.07 7.766 -3.992 1 90.06 69 ASN B C 1
ATOM 1751 O O . ASN B 1 69 ? 12.68 8.547 -3.125 1 90.06 69 ASN B O 1
ATOM 1755 N N . MET B 1 70 ? 12.312 6.91 -4.582 1 95.12 70 MET B N 1
ATOM 1756 C CA . MET B 1 70 ? 10.891 6.82 -4.266 1 95.12 70 MET B CA 1
ATOM 1757 C C . MET B 1 70 ? 10.68 6.477 -2.795 1 95.12 70 MET B C 1
ATOM 1759 O O . MET B 1 70 ? 11.336 5.582 -2.262 1 95.12 70 MET B O 1
ATOM 1763 N N . ILE B 1 71 ? 9.766 7.25 -2.135 1 96.44 71 ILE B N 1
ATOM 1764 C CA . ILE B 1 71 ? 9.289 7.016 -0.777 1 96.44 71 ILE B CA 1
ATOM 1765 C C . ILE B 1 71 ? 7.789 6.723 -0.802 1 96.44 71 ILE B C 1
ATOM 1767 O O . ILE B 1 71 ? 7.02 7.438 -1.443 1 96.44 71 ILE B O 1
ATOM 1771 N N . TYR B 1 72 ? 7.434 5.66 -0.193 1 98.25 72 TYR B N 1
ATOM 1772 C CA . TYR B 1 72 ? 6.016 5.352 -0.036 1 98.25 72 TYR B CA 1
ATOM 1773 C C . TYR B 1 72 ? 5.594 5.449 1.425 1 98.25 72 TYR B C 1
ATOM 1775 O O . TYR B 1 72 ? 6.172 4.789 2.291 1 98.25 72 TYR B O 1
ATOM 1783 N N . VAL B 1 73 ? 4.641 6.32 1.695 1 98.56 73 VAL B N 1
ATOM 1784 C CA . VAL B 1 73 ? 4.102 6.547 3.033 1 98.56 73 VAL B CA 1
ATOM 1785 C C . VAL B 1 73 ? 2.676 6.004 3.111 1 98.56 73 VAL B C 1
ATOM 1787 O O . VAL B 1 73 ? 1.77 6.527 2.457 1 98.56 73 VAL B O 1
ATOM 1790 N N . SER B 1 74 ? 2.479 4.988 3.875 1 98.69 74 SER B N 1
ATOM 1791 C CA . SER B 1 74 ? 1.158 4.422 4.137 1 98.69 74 SER B CA 1
ATOM 1792 C C . SER B 1 74 ? 0.664 4.797 5.527 1 98.69 74 SER B C 1
ATOM 1794 O O . SER B 1 74 ? 1.286 4.438 6.531 1 98.69 74 SER B O 1
ATOM 1796 N N . ILE B 1 75 ? -0.448 5.465 5.645 1 98.69 75 ILE B N 1
ATOM 1797 C CA . ILE B 1 75 ? -0.969 5.938 6.926 1 98.69 75 ILE B CA 1
ATOM 1798 C C . ILE B 1 75 ? -2.289 5.234 7.234 1 98.69 75 ILE B C 1
ATOM 1800 O O . ILE B 1 75 ? -3.268 5.383 6.5 1 98.69 75 ILE B O 1
ATOM 1804 N N . THR B 1 76 ? -2.316 4.426 8.281 1 98.38 76 THR B N 1
ATOM 1805 C CA . THR B 1 76 ? -3.559 3.895 8.828 1 98.38 76 THR B CA 1
ATOM 1806 C C . THR B 1 76 ? -4.109 4.816 9.914 1 98.38 76 THR B C 1
ATOM 1808 O O . THR B 1 76 ? -3.395 5.172 10.859 1 98.38 76 THR B O 1
ATOM 1811 N N . CYS B 1 77 ? -5.305 5.191 9.789 1 97.62 77 CYS B N 1
ATOM 1812 C CA . CYS B 1 77 ? -5.859 6.164 10.727 1 97.62 77 CYS B CA 1
ATOM 1813 C C . CYS B 1 77 ? -7.375 6.031 10.82 1 97.62 77 CYS B C 1
ATOM 1815 O O . CYS B 1 77 ? -7.98 5.254 10.078 1 97.62 77 CYS B O 1
ATOM 1817 N N . GLY B 1 78 ? -7.934 6.695 11.828 1 94.75 78 GLY B N 1
ATOM 1818 C CA . GLY B 1 78 ? -9.383 6.77 11.906 1 94.75 78 GLY B CA 1
ATOM 1819 C C . GLY B 1 78 ? -9.992 7.613 10.805 1 94.75 78 GLY B C 1
ATOM 1820 O O . GLY B 1 78 ? -9.32 8.469 10.219 1 94.75 78 GLY B O 1
ATOM 1821 N N . PRO B 1 79 ? -11.281 7.297 10.539 1 94.75 79 PRO B N 1
ATOM 1822 C CA . PRO B 1 79 ? -11.984 8.141 9.57 1 94.75 79 PRO B CA 1
ATOM 1823 C C . PRO B 1 79 ? -12.375 9.5 10.148 1 94.75 79 PRO B C 1
ATOM 1825 O O . PRO B 1 79 ? -12.117 9.773 11.32 1 94.75 79 PRO B O 1
ATOM 1828 N N . GLY B 1 80 ? -12.961 10.5 9.172 1 94.75 80 GLY B N 1
ATOM 1829 C CA . GLY B 1 80 ? -13.555 11.727 9.68 1 94.75 80 GLY B CA 1
ATOM 1830 C C . GLY B 1 80 ? -12.875 12.977 9.156 1 94.75 80 GLY B C 1
ATOM 1831 O O . GLY B 1 80 ? -13.43 14.078 9.25 1 94.75 80 GLY B O 1
ATOM 1832 N N . ARG B 1 81 ? -11.648 12.836 8.688 1 97 81 ARG B N 1
ATOM 1833 C CA . ARG B 1 81 ? -10.984 14.008 8.133 1 97 81 ARG B CA 1
ATOM 1834 C C . ARG B 1 81 ? -11.617 14.422 6.809 1 97 81 ARG B C 1
ATOM 1836 O O . ARG B 1 81 ? -12.023 13.57 6.016 1 97 81 ARG B O 1
ATOM 1843 N N . THR B 1 82 ? -11.664 15.734 6.574 1 97.19 82 THR B N 1
ATOM 1844 C CA . THR B 1 82 ? -12.219 16.25 5.328 1 97.19 82 THR B CA 1
ATOM 1845 C C . THR B 1 82 ? -11.242 16.062 4.176 1 97.19 82 THR B C 1
ATOM 1847 O O . THR B 1 82 ? -10.055 15.828 4.398 1 97.19 82 THR B O 1
ATOM 1850 N N . VAL B 1 83 ? -11.727 16.188 2.955 1 97.38 83 VAL B N 1
ATOM 1851 C CA . VAL B 1 83 ? -10.906 16.109 1.756 1 97.38 83 VAL B CA 1
ATOM 1852 C C . VAL B 1 83 ? -9.828 17.188 1.8 1 97.38 83 VAL B C 1
ATOM 1854 O O . VAL B 1 83 ? -8.672 16.938 1.455 1 97.38 83 VAL B O 1
ATOM 1857 N N . GLN B 1 84 ? -10.234 18.406 2.201 1 97.69 84 GLN B N 1
ATOM 1858 C CA . GLN B 1 84 ? -9.273 19.5 2.271 1 97.69 84 GLN B CA 1
ATOM 1859 C C . GLN B 1 84 ? -8.156 19.203 3.266 1 97.69 84 GLN B C 1
ATOM 1861 O O . GLN B 1 84 ? -6.992 19.484 3.002 1 97.69 84 GLN B O 1
ATOM 1866 N N . GLN B 1 85 ? -8.484 18.641 4.426 1 98.19 85 GLN B N 1
ATOM 1867 C CA . GLN B 1 85 ? -7.473 18.266 5.398 1 98.19 85 GLN B CA 1
ATOM 1868 C C . GLN B 1 85 ? -6.484 17.266 4.801 1 98.19 85 GLN B C 1
ATOM 1870 O O . GLN B 1 85 ? -5.281 17.344 5.043 1 98.19 85 GLN B O 1
ATOM 1875 N N . LYS B 1 86 ? -6.98 16.312 4.086 1 98.38 86 LYS B N 1
ATOM 1876 C CA . LYS B 1 86 ? -6.121 15.32 3.441 1 98.38 86 LYS B CA 1
ATOM 1877 C C . LYS B 1 86 ? -5.195 15.977 2.42 1 98.38 86 LYS B C 1
ATOM 1879 O O . LYS B 1 86 ? -3.998 15.695 2.389 1 98.38 86 LYS B O 1
ATOM 1884 N N . LYS B 1 87 ? -5.723 16.828 1.597 1 98.31 87 LYS B N 1
ATOM 1885 C CA . LYS B 1 87 ? -4.91 17.578 0.635 1 98.31 87 LYS B CA 1
ATOM 1886 C C . LYS B 1 87 ? -3.811 18.359 1.337 1 98.31 87 LYS B C 1
ATOM 1888 O O . LYS B 1 87 ? -2.658 18.359 0.901 1 98.31 87 LYS B O 1
ATOM 1893 N N . ASP B 1 88 ? -4.266 19.016 2.391 1 98.62 88 ASP B N 1
ATOM 1894 C CA . ASP B 1 88 ? -3.303 19.812 3.148 1 98.62 88 ASP B CA 1
ATOM 1895 C C . ASP B 1 88 ? -2.199 18.922 3.727 1 98.62 88 ASP B C 1
ATOM 1897 O O . ASP B 1 88 ? -1.032 19.328 3.756 1 98.62 88 ASP B O 1
ATOM 1901 N N . LEU B 1 89 ? -2.568 17.781 4.223 1 98.75 89 LEU B N 1
ATOM 1902 C CA . LEU B 1 89 ? -1.586 16.844 4.746 1 98.75 89 LEU B CA 1
ATOM 1903 C C . LEU B 1 89 ? -0.575 16.453 3.67 1 98.75 89 LEU B C 1
ATOM 1905 O O . LEU B 1 89 ? 0.634 16.5 3.902 1 98.75 89 LEU B O 1
ATOM 1909 N N . TYR B 1 90 ? -1.062 16.062 2.508 1 98.69 90 TYR B N 1
ATOM 1910 C CA . TYR B 1 90 ? -0.174 15.648 1.428 1 98.69 90 TYR B CA 1
ATOM 1911 C C . TYR B 1 90 ? 0.816 16.75 1.082 1 98.69 90 TYR B C 1
ATOM 1913 O O . TYR B 1 90 ? 2.016 16.5 0.945 1 98.69 90 TYR B O 1
ATOM 1921 N N . GLN B 1 91 ? 0.309 17.969 0.948 1 98.56 91 GLN B N 1
ATOM 1922 C CA . GLN B 1 91 ? 1.141 19.109 0.593 1 98.56 91 GLN B CA 1
ATOM 1923 C C . GLN B 1 91 ? 2.184 19.391 1.673 1 98.56 91 GLN B C 1
ATOM 1925 O O . GLN B 1 91 ? 3.361 19.594 1.368 1 98.56 91 GLN B O 1
ATOM 1930 N N . SER B 1 92 ? 1.713 19.406 2.865 1 98.69 92 SER B N 1
ATOM 1931 C CA . SER B 1 92 ? 2.594 19.688 3.992 1 98.69 92 SER B CA 1
ATOM 1932 C C . SER B 1 92 ? 3.723 18.672 4.086 1 98.69 92 SER B C 1
ATOM 1934 O O . SER B 1 92 ? 4.895 19.047 4.191 1 98.69 92 SER B O 1
ATOM 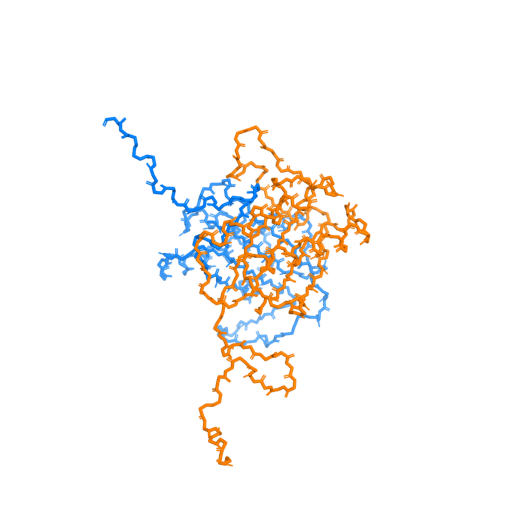1936 N N . VAL B 1 93 ? 3.406 17.375 4.039 1 98.5 93 VAL B N 1
ATOM 1937 C CA . VAL B 1 93 ? 4.406 16.312 4.102 1 98.5 93 VAL B CA 1
ATOM 1938 C C . VAL B 1 93 ? 5.426 16.5 2.98 1 98.5 93 VAL B C 1
ATOM 1940 O O . VAL B 1 93 ? 6.633 16.469 3.221 1 98.5 93 VAL B O 1
ATOM 1943 N N . SER B 1 94 ? 4.945 16.688 1.812 1 97.88 94 SER B N 1
ATOM 1944 C CA . SER B 1 94 ? 5.797 16.797 0.634 1 97.88 94 SER B CA 1
ATOM 1945 C C . SER B 1 94 ? 6.742 17.984 0.748 1 97.88 94 SER B C 1
ATOM 1947 O O . SER B 1 94 ? 7.945 17.859 0.515 1 97.88 94 SER B O 1
ATOM 1949 N N . LEU B 1 95 ? 6.23 19.141 1.105 1 97.31 95 LEU B N 1
ATOM 1950 C CA . LEU B 1 95 ? 7.027 20.359 1.2 1 97.31 95 LEU B CA 1
ATOM 1951 C C . LEU B 1 95 ? 8.055 20.25 2.322 1 97.31 95 LEU B C 1
ATOM 1953 O O . LEU B 1 95 ? 9.219 20.609 2.133 1 97.31 95 LEU B O 1
ATOM 1957 N N . LYS B 1 96 ? 7.668 19.766 3.465 1 97.56 96 LYS B N 1
ATOM 1958 C CA . LYS B 1 96 ? 8.578 19.672 4.605 1 97.56 96 LYS B CA 1
ATOM 1959 C C . LYS B 1 96 ? 9.727 18.719 4.316 1 97.56 96 LYS B C 1
ATOM 1961 O O . LYS B 1 96 ? 10.883 19 4.641 1 97.56 96 LYS B O 1
ATOM 1966 N N . ILE B 1 97 ? 9.422 17.562 3.719 1 95.81 97 ILE B N 1
ATOM 1967 C CA . ILE B 1 97 ? 10.461 16.578 3.432 1 95.81 97 ILE B CA 1
ATOM 1968 C C . ILE B 1 97 ? 11.453 17.156 2.422 1 95.81 97 ILE B C 1
ATOM 1970 O O . ILE B 1 97 ? 12.664 16.984 2.559 1 95.81 97 ILE B O 1
ATOM 1974 N N . THR B 1 98 ? 10.984 17.844 1.41 1 93.38 98 THR B N 1
ATOM 1975 C CA . THR B 1 98 ? 11.844 18.312 0.333 1 93.38 98 THR B CA 1
ATOM 1976 C C . THR B 1 98 ? 12.68 19.5 0.797 1 93.38 98 THR B C 1
ATOM 1978 O O . THR B 1 98 ? 13.703 19.828 0.185 1 93.38 98 THR B O 1
ATOM 1981 N N . GLU B 1 99 ? 12.289 20.172 1.822 1 91.94 99 GLU B N 1
ATOM 1982 C CA . GLU B 1 99 ? 13.039 21.297 2.373 1 91.94 99 GLU B CA 1
ATOM 1983 C C . GLU B 1 99 ? 14.359 20.828 2.992 1 91.94 99 GLU B C 1
ATOM 1985 O O . GLU B 1 99 ? 15.359 21.547 2.953 1 91.94 99 GLU B O 1
ATOM 1990 N N . TYR B 1 100 ? 14.453 19.562 3.447 1 86.38 100 TYR B N 1
ATOM 1991 C CA . TYR B 1 100 ? 15.648 19.188 4.191 1 86.38 100 TYR B CA 1
ATOM 1992 C C . TYR B 1 100 ? 16.406 18.062 3.482 1 86.38 100 TYR B C 1
ATOM 1994 O O . TYR B 1 100 ? 17.453 17.609 3.955 1 86.38 100 TYR B O 1
ATOM 2002 N N . SER B 1 101 ? 15.844 17.594 2.482 1 86.56 101 SER B N 1
ATOM 2003 C CA . SER B 1 101 ? 16.469 16.469 1.787 1 86.56 101 SER B CA 1
ATOM 2004 C C . SER B 1 101 ? 16.453 16.688 0.277 1 86.56 101 SER B C 1
ATOM 2006 O O . SER B 1 101 ? 15.852 17.641 -0.218 1 86.56 101 SER B O 1
ATOM 2008 N N . ASP B 1 102 ? 17.109 15.812 -0.422 1 88.75 102 ASP B N 1
ATOM 2009 C CA . ASP B 1 102 ? 17.156 15.883 -1.879 1 88.75 102 ASP B CA 1
ATOM 2010 C C . ASP B 1 102 ? 16 15.102 -2.504 1 88.75 102 ASP B C 1
ATOM 2012 O O . ASP B 1 102 ? 15.93 14.961 -3.725 1 88.75 102 ASP B O 1
ATOM 2016 N N . VAL B 1 103 ? 15.141 14.641 -1.71 1 93.12 103 VAL B N 1
ATOM 2017 C CA . VAL B 1 103 ? 13.969 13.938 -2.215 1 93.12 103 VAL B CA 1
ATOM 2018 C C . VAL B 1 103 ? 13.055 14.914 -2.955 1 93.12 103 VAL B C 1
ATOM 2020 O O . VAL B 1 103 ? 12.797 16.016 -2.473 1 93.12 103 VAL B O 1
ATOM 2023 N N . LYS B 1 104 ? 12.625 14.57 -4.121 1 95.31 104 LYS B N 1
ATOM 2024 C CA . LYS B 1 104 ? 11.688 15.383 -4.891 1 95.31 104 LYS B CA 1
ATOM 2025 C C . LYS B 1 104 ? 10.25 15.133 -4.445 1 95.31 104 LYS B C 1
ATOM 2027 O O . LYS B 1 104 ? 9.906 14.031 -4.016 1 95.31 104 LYS B O 1
ATOM 2032 N N . THR B 1 105 ? 9.375 16.156 -4.641 1 97 105 THR B N 1
ATOM 2033 C CA . THR B 1 105 ? 7.965 15.984 -4.297 1 97 105 THR B CA 1
ATOM 2034 C C . THR B 1 105 ? 7.336 14.875 -5.133 1 97 105 THR B C 1
ATOM 2036 O O . THR B 1 105 ? 6.422 14.188 -4.676 1 97 105 THR B O 1
ATOM 2039 N N . SER B 1 106 ? 7.832 14.648 -6.402 1 97.62 106 SER B N 1
ATOM 2040 C CA . SER B 1 106 ? 7.32 13.617 -7.301 1 97.62 106 SER B CA 1
ATOM 2041 C C . SER B 1 106 ? 7.645 12.219 -6.777 1 97.62 106 SER B C 1
ATOM 2043 O O . SER B 1 106 ? 7.066 11.234 -7.234 1 97.62 106 SER B O 1
ATOM 2045 N N . ASP B 1 107 ? 8.586 12.125 -5.812 1 96.88 107 ASP B N 1
ATOM 2046 C CA . ASP B 1 107 ? 9.055 10.828 -5.32 1 96.88 107 ASP B CA 1
ATOM 2047 C C . ASP B 1 107 ? 8.359 10.453 -4.016 1 96.88 107 ASP B C 1
ATOM 2049 O O . ASP B 1 107 ? 8.719 9.469 -3.373 1 96.88 107 ASP B O 1
ATOM 2053 N N . ILE B 1 108 ? 7.422 11.25 -3.553 1 97.75 108 ILE B N 1
ATOM 2054 C CA . ILE B 1 108 ? 6.715 10.984 -2.305 1 97.75 108 ILE B CA 1
ATOM 2055 C C . ILE B 1 108 ? 5.289 10.523 -2.607 1 97.75 108 ILE B C 1
ATOM 2057 O O . ILE B 1 108 ? 4.449 11.312 -3.037 1 97.75 108 ILE B O 1
ATOM 2061 N N . PHE B 1 109 ? 5.051 9.227 -2.459 1 98.38 109 PHE B N 1
ATOM 2062 C CA . PHE B 1 109 ? 3.76 8.578 -2.652 1 98.38 109 PHE B CA 1
ATOM 2063 C C . PHE B 1 109 ? 3.088 8.297 -1.312 1 98.38 109 PHE B C 1
ATOM 2065 O O . PHE B 1 109 ? 3.676 7.664 -0.435 1 98.38 109 PHE B O 1
ATOM 2072 N N . ILE B 1 110 ? 1.81 8.789 -1.121 1 98.69 110 ILE B N 1
ATOM 2073 C CA . ILE B 1 110 ? 1.14 8.672 0.169 1 98.69 110 ILE B CA 1
ATOM 2074 C C . ILE B 1 110 ? -0.224 8.008 -0.019 1 98.69 110 ILE B C 1
ATOM 2076 O O . ILE B 1 110 ? -0.97 8.359 -0.936 1 98.69 110 ILE B O 1
ATOM 2080 N N . THR B 1 111 ? -0.551 7.066 0.774 1 98.56 111 THR B N 1
ATOM 2081 C CA . THR B 1 111 ? -1.903 6.527 0.856 1 98.5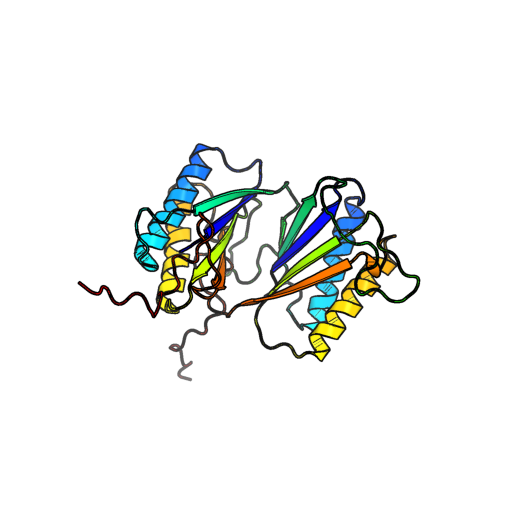6 111 THR B CA 1
ATOM 2082 C C . THR B 1 111 ? -2.424 6.586 2.289 1 98.56 111 THR B C 1
ATOM 2084 O O . THR B 1 111 ? -1.653 6.457 3.242 1 98.56 111 THR B O 1
ATOM 2087 N N . LEU B 1 112 ? -3.703 6.797 2.441 1 98.25 112 LEU B N 1
ATOM 2088 C CA . LEU B 1 112 ? -4.41 6.734 3.715 1 98.25 112 LEU B CA 1
ATOM 2089 C C . LEU B 1 112 ? -5.305 5.5 3.779 1 98.25 112 LEU B C 1
ATOM 2091 O O . LEU B 1 112 ? -6.055 5.223 2.842 1 98.25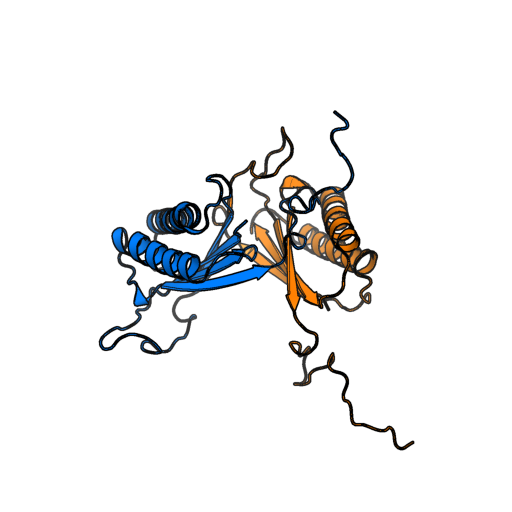 112 LEU B O 1
ATOM 2095 N N . ASN B 1 113 ? -5.176 4.723 4.812 1 97.31 113 ASN B N 1
ATOM 2096 C CA . ASN B 1 113 ? -6.043 3.594 5.137 1 97.31 113 ASN B CA 1
ATOM 2097 C C . ASN B 1 113 ? -6.91 3.889 6.355 1 97.31 113 ASN B C 1
ATOM 2099 O O . ASN B 1 113 ? -6.43 3.842 7.488 1 97.31 113 ASN B O 1
ATOM 2103 N N . GLU B 1 114 ? -8.195 4.09 6.168 1 97.06 114 GLU B N 1
ATOM 2104 C CA . GLU B 1 114 ? -9.086 4.477 7.254 1 97.06 114 GLU B CA 1
ATOM 2105 C C . GLU B 1 114 ? -9.766 3.256 7.871 1 97.06 114 GLU B C 1
ATOM 2107 O O . GLU B 1 114 ? -10.297 2.402 7.156 1 97.06 114 GLU B O 1
ATOM 2112 N N . THR B 1 115 ? -9.734 3.152 9.195 1 95.75 115 THR B N 1
ATOM 2113 C CA . THR B 1 115 ? -10.344 2.055 9.938 1 95.75 115 THR B CA 1
ATOM 2114 C C . THR B 1 115 ? -11.148 2.58 11.125 1 95.75 115 THR B C 1
ATOM 2116 O O . THR B 1 115 ? -10.875 3.67 11.633 1 95.75 115 THR B O 1
ATOM 2119 N N . ALA B 1 116 ? -12.094 1.823 11.562 1 94.06 116 ALA B N 1
ATOM 2120 C CA . ALA B 1 116 ? -12.969 2.232 12.656 1 94.06 116 ALA B CA 1
ATOM 2121 C C . ALA B 1 116 ? -12.219 2.236 13.984 1 94.06 116 ALA B C 1
ATOM 2123 O O . ALA B 1 116 ? -11.219 1.526 14.141 1 94.06 116 ALA B O 1
ATOM 2124 N N . ALA B 1 117 ? -12.773 3.057 14.891 1 91.81 117 ALA B N 1
ATOM 2125 C CA . ALA B 1 117 ? -12.156 3.229 16.203 1 91.81 117 ALA B CA 1
ATOM 2126 C C . ALA B 1 117 ? -12.055 1.895 16.938 1 91.81 117 ALA B C 1
ATOM 2128 O O . ALA B 1 117 ? -11.086 1.647 17.656 1 91.81 117 ALA B O 1
ATOM 2129 N N . GLU B 1 118 ? -13.047 0.938 16.797 1 94.31 118 GLU B N 1
ATOM 2130 C CA . GLU B 1 118 ? -13.094 -0.331 17.516 1 94.31 118 GLU B CA 1
ATOM 2131 C C . GLU B 1 118 ? -12.102 -1.334 16.938 1 94.31 118 GLU B C 1
ATOM 2133 O O . GLU B 1 118 ? -11.859 -2.389 17.531 1 94.31 118 GLU B O 1
ATOM 2138 N N . ASN B 1 119 ? -11.477 -1.006 15.883 1 95.5 119 ASN B N 1
ATOM 2139 C CA . ASN B 1 119 ? -10.508 -1.894 15.25 1 95.5 119 ASN B CA 1
ATOM 2140 C C . ASN B 1 119 ? -9.102 -1.667 15.797 1 95.5 119 ASN B C 1
ATOM 2142 O O . ASN B 1 119 ? -8.117 -2.09 15.188 1 95.5 119 ASN B O 1
ATOM 2146 N N . TRP B 1 120 ? -9.016 -1.009 17.016 1 94.38 120 TRP B N 1
ATOM 2147 C CA . TRP B 1 120 ? -7.699 -0.664 17.547 1 94.38 120 TRP B CA 1
ATOM 2148 C C . TRP B 1 120 ? -7.551 -1.128 18.984 1 94.38 120 TRP B C 1
ATOM 2150 O O . TRP B 1 120 ? -8.461 -0.957 19.797 1 94.38 120 TRP B O 1
ATOM 2160 N N . SER B 1 121 ? -6.473 -1.817 19.219 1 95.75 121 SER B N 1
ATOM 2161 C CA . SER B 1 121 ? -5.887 -1.978 20.547 1 95.75 121 SER B CA 1
ATOM 2162 C C . SER B 1 121 ? -4.457 -1.45 20.594 1 95.75 121 SER B C 1
ATOM 2164 O O . SER B 1 121 ? -3.578 -1.969 19.906 1 95.75 121 SER B O 1
ATOM 2166 N N . PHE B 1 122 ? -4.156 -0.453 21.328 1 94.31 122 PHE B N 1
ATOM 2167 C CA . PHE B 1 122 ? -2.844 0.176 21.391 1 94.31 122 PHE B CA 1
ATOM 2168 C C . PHE B 1 122 ? -1.952 -0.526 22.406 1 94.31 122 PHE B C 1
ATOM 2170 O O . PHE B 1 122 ? -0.801 -0.133 22.609 1 94.31 122 PHE B O 1
ATOM 2177 N N . GLY B 1 123 ? -2.51 -1.584 22.953 1 95.25 123 GLY B N 1
ATOM 2178 C CA . GLY B 1 123 ? -1.816 -2.344 23.984 1 95.25 123 GLY B CA 1
ATOM 2179 C C . GLY B 1 123 ? -2.705 -2.705 25.156 1 95.25 123 GLY B C 1
ATOM 2180 O O . GLY B 1 123 ? -3.869 -2.307 25.203 1 95.25 123 GLY B O 1
ATOM 2181 N N . GLN B 1 124 ? -2.141 -3.617 25.969 1 95.31 124 GLN B N 1
ATOM 2182 C CA . GLN B 1 124 ? -2.742 -4.035 27.219 1 95.31 124 GLN B CA 1
ATOM 2183 C C . GLN B 1 124 ? -4.016 -4.84 26.984 1 95.31 124 GLN B C 1
ATOM 2185 O O . GLN B 1 124 ? -4.809 -5.043 27.906 1 95.31 124 GLN B O 1
ATOM 2190 N N . GLY B 1 125 ? -4.367 -5.094 25.812 1 94.88 125 GLY B N 1
ATOM 2191 C CA . GLY B 1 125 ? -5.492 -5.953 25.484 1 94.88 125 GLY B CA 1
ATOM 2192 C C . GLY B 1 125 ? -6.828 -5.246 25.562 1 94.88 125 GLY B C 1
ATOM 2193 O O . GLY B 1 125 ? -7.863 -5.887 25.766 1 94.88 125 GLY B O 1
ATOM 2194 N N . ILE B 1 126 ? -6.789 -3.947 25.438 1 93.06 126 ILE B N 1
ATOM 2195 C CA . ILE B 1 126 ? -8.039 -3.211 25.531 1 93.06 126 ILE B CA 1
ATOM 2196 C C . ILE B 1 126 ? -8.227 -2.344 24.281 1 93.06 126 ILE B C 1
ATOM 2198 O O . ILE B 1 126 ? -7.254 -1.959 23.641 1 93.06 126 ILE B O 1
ATOM 2202 N N . ALA B 1 127 ? -9.531 -2.037 24.031 1 94.94 127 ALA B N 1
ATOM 2203 C CA . ALA B 1 127 ? -9.891 -1.139 22.938 1 94.94 127 ALA B CA 1
ATOM 2204 C C . ALA B 1 127 ? -10.062 0.293 23.438 1 94.94 127 ALA B C 1
ATOM 2206 O O . ALA B 1 127 ? -11.188 0.752 23.672 1 94.94 127 ALA B O 1
ATOM 2207 N N . GLN B 1 128 ? -8.891 1.092 23.406 1 92.69 128 GLN B N 1
ATOM 2208 C CA . GLN B 1 128 ? -8.82 2.389 24.078 1 92.69 128 GLN B CA 1
ATOM 2209 C C . GLN B 1 128 ? -9.758 3.396 23.406 1 92.69 128 GLN B C 1
ATOM 2211 O O . GLN B 1 128 ? -10.203 4.352 24.047 1 92.69 128 GLN B O 1
ATOM 2216 N N . MET B 1 129 ? -10.109 3.105 22.156 1 90.94 129 MET B N 1
ATOM 2217 C CA . MET B 1 129 ? -10.828 4.129 21.391 1 90.94 129 MET B CA 1
ATOM 2218 C C . MET B 1 129 ? -12.328 3.879 21.422 1 90.94 129 MET B C 1
ATOM 2220 O O . MET B 1 129 ? -13.102 4.625 20.828 1 90.94 129 MET B O 1
ATOM 2224 N N . VAL B 1 130 ? -12.75 2.754 22.016 1 90.19 130 VAL B N 1
ATOM 2225 C CA . VAL B 1 130 ? -14.172 2.439 22.109 1 90.19 130 VAL B CA 1
ATOM 2226 C C . VAL B 1 130 ? -14.727 2.949 23.438 1 90.19 130 VAL B C 1
ATOM 2228 O O . 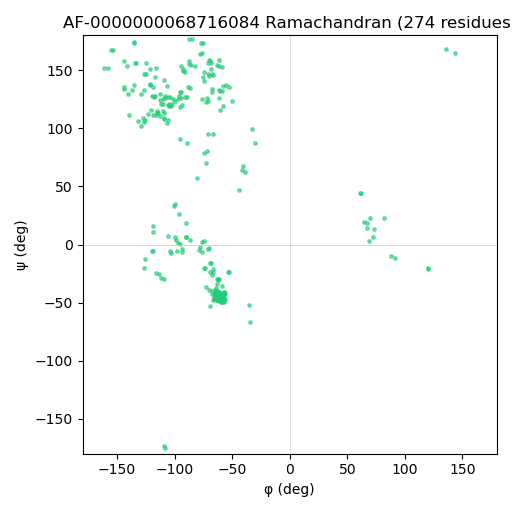VAL B 1 130 ? -14.133 2.715 24.5 1 90.19 130 VAL B O 1
ATOM 2231 N N . LYS B 1 131 ? -15.719 3.85 23.359 1 77.19 131 LYS B N 1
ATOM 2232 C CA . LYS B 1 131 ? -16.375 4.348 24.562 1 77.19 131 LYS B CA 1
ATOM 2233 C C . LYS B 1 131 ? -17.031 3.209 25.344 1 77.19 131 LYS B C 1
ATOM 2235 O O . LYS B 1 131 ? -17.672 2.332 24.75 1 77.19 131 LYS B O 1
ATOM 2240 N N . ILE B 1 132 ? -16.641 2.938 26.453 1 61.72 132 ILE B N 1
ATOM 2241 C CA . ILE B 1 132 ? -17.312 1.984 27.328 1 61.72 132 ILE B CA 1
ATOM 2242 C C . ILE B 1 132 ? -18.672 2.527 27.734 1 61.72 132 ILE B C 1
ATOM 2244 O O . ILE B 1 132 ? -18.797 3.67 28.188 1 61.72 132 ILE B O 1
ATOM 2248 N N . LYS B 1 133 ? -19.766 2.209 27.094 1 53.75 133 LYS B N 1
ATOM 2249 C CA . LYS B 1 133 ? -21.109 2.578 27.531 1 53.75 133 LYS B CA 1
ATOM 2250 C C . LYS B 1 133 ? -21.203 2.576 29.062 1 53.75 133 LYS B C 1
ATOM 2252 O O . LYS B 1 133 ? -21.844 3.457 29.641 1 53.75 133 LYS B O 1
ATOM 2257 N N . GLY B 1 134 ? -21.094 1.479 29.688 1 47.28 134 GLY B N 1
ATOM 2258 C CA . GLY B 1 134 ? -21.688 1.257 30.984 1 47.28 134 GLY B CA 1
ATOM 2259 C C . GLY B 1 134 ? -21.047 2.088 32.094 1 47.28 134 GLY B C 1
ATOM 2260 O O . GLY B 1 134 ? -21.422 1.982 33.25 1 47.28 134 GLY B O 1
ATOM 2261 N N . GLU B 1 135 ? -19.781 2.326 32.219 1 43.97 135 GLU B N 1
ATOM 2262 C CA . GLU B 1 135 ? -19.344 2.543 33.594 1 43.97 135 GLU B CA 1
ATOM 2263 C C . GLU B 1 135 ? -19.812 3.904 34.125 1 43.97 135 GLU B C 1
ATOM 2265 O O . GLU B 1 135 ? -19.391 4.941 33.594 1 43.97 135 GLU B O 1
ATOM 2270 N N . LYS B 1 136 ? -21.156 4.066 34.375 1 40.41 136 LYS B N 1
ATOM 2271 C CA . LYS B 1 136 ? -21.734 5.02 35.312 1 40.41 136 LYS B CA 1
ATOM 2272 C C . LYS B 1 136 ? -20.797 5.285 36.469 1 40.41 136 LYS B C 1
ATOM 2274 O O . LYS B 1 136 ? -20.344 4.355 37.125 1 40.41 136 LYS B O 1
ATOM 2279 N N . ASN B 1 137 ? -19.906 6.238 36.312 1 39.44 137 ASN B N 1
ATOM 2280 C CA . ASN B 1 137 ? -19.297 6.785 37.531 1 39.44 137 ASN B CA 1
ATOM 2281 C C . ASN B 1 137 ? -20.328 6.973 38.656 1 39.44 137 ASN B C 1
ATOM 2283 O O . ASN B 1 137 ? -21.234 7.797 38.531 1 39.44 137 ASN B O 1
ATOM 2287 N N . GLU B 1 138 ? -20.891 5.891 39.125 1 35 138 GLU B N 1
ATOM 2288 C CA . GLU B 1 138 ? -21.547 6.086 40.438 1 35 138 GLU B CA 1
ATOM 2289 C C . GLU B 1 138 ? -20.672 6.891 41.375 1 35 138 GLU B C 1
ATOM 2291 O O . GLU B 1 138 ? -19.688 6.383 41.906 1 35 138 GLU B O 1
ATOM 2296 N N . LYS B 1 139 ? -20.109 8.023 40.875 1 26.66 139 LYS B N 1
ATOM 2297 C CA . LYS B 1 139 ? -19.875 8.961 42 1 26.66 139 LYS B CA 1
ATOM 2298 C C . LYS B 1 139 ? -21.156 9.688 42.375 1 26.66 139 LYS B C 1
ATOM 2300 O O . LYS B 1 139 ? -21.969 10.023 41.5 1 26.66 139 LYS B O 1
#

InterPro domains:
  IPR014347 Tautomerase/MIF superfamily [G3DSA:3.30.429.10] (2-137)
  IPR014347 Tautomerase/MIF superfamily [SSF55331] (2-132)
  IPR037479 Tautomerase, MSAD family [PF14552] (39-123)
  IPR037479 Tautomerase, MSAD family [PTHR38460] (1-131)

Radius of gyration: 20.67 Å; Cα contacts (8 Å, |Δi|>4): 434; chains: 2; bounding box: 43×62×65 Å

Organism: Bacillus thuringiensis (NCBI:txid1428)

pLDDT: mean 91.96, std 13.42, range [25.22, 98.81]

Secondary structure (DSSP, 8-state):
--EEEEEEETTT--HHHHHHHHHHHHHHHHHHH---TT--EEEEEEE-TT-S---SSTTPPTT----S--EEEEEEE-S---HHHHHHHHHHHHHHHHHHSS--GGGEEEEEEE--GGGEE-BTTB-TTS--S------/--EEEEEEETTT--HHHHHHHHHHHHHHHHHHH---TT---EEEEEE-TT-EEE-TTTTPPTT----S--EEEEEEE-S---HHHHHHHHHHHHHHHHHHSS--GGGEEEEEEE--GGG---BTTB-TTS--S------

Foldseek 3Di:
DKAKEKEWAPPPDDPVLVVQLQVQLLVLCCVLVVDDSPPHHYHYHYDYQPPDDDDQPPPDDPPHGEDSGAMEMEMEEADDHDPVSVVSSLVSSLVSSVVVDVHHSSRYHYDYHHDHQQVDDPDPPDSVSDDDPPDPPPD/DKAKEKEWAPPPDDPVLVVQLQVQLLVLCCVLVVDDSPPHHYDYHYDYQPPDDDDQPPPDDPPHGADSGAMEMEMEEADDHDPVSVVSSLVSSLVSSVVVDVHHSSRYHYDYHHDHQQVDDPDPPDSPSDDDPDPPPPD

Sequence (278 aa):
MPFVKIYYSENTLNEEELEKMGECIHLSLIEHFNIPENDYFQMFLPYQQNKFLYNPYYLLERGEKRTENMIYVSITCGPGRTVQQKKDLYQSVSLKITEYSDVKTSDIFITLNETAAENWSFGQGIAQMVKIKGEKNEKMPFVKIYYSENTLNEEELEKMGECIHLSLIEHFNIPENDYFQMFLPYQQNKFLYNPYYLLERGEKRTENMIYVSITCGPGRTVQQKKDLYQSVSLKITEYSDVKTSDIFITLNETAAENWSFGQGIAQMVKIKGEKNEK

Nearest PDB structures (foldseek):
  4lkb-assembly1_B  TM=9.063E-01  e=8.489E-11  Nostoc sp. PCC 7120 = FACHB-418
  7ms9-assembly1_A  TM=8.835E-01  e=4.649E-10  Corynebacterium glutamicum
  3n4g-assembly1_C  TM=8.736E-01  e=3.352E-10  Corynebacterium glutamicum
  7ms8-assembly1_A  TM=8.319E-01  e=2.417E-10  Corynebacterium glutamicum
  7ms3-assembly1_A  TM=8.243E-01  e=6.883E-10  Corynebacterium glutamicum